Protein AF-A0A957KB18-F1 (afdb_monomer_lite)

Radius of gyration: 35.21 Å; chains: 1; bounding box: 103×90×71 Å

Foldseek 3Di:
DDDDDDDDDDDDDDDDDDDDDDDDDDDDDDDDDDDDDDDDDDDDDDDDDDPDPDDDDDDDDDDDPDDDDDDDDDDDDDDDDDPDDDPDDDDDDDDPDDDDDPDPDPPDPDDPAKAKEFPDWDDDDFWIATAMDIDHDQAAVQFKWKKKAFPVADPQRSFPVNDDRIDTGRDDPDDTPDGNVSDDPPGQWMWMFIAGSNRGTDPPRYDIDGHD

pLDDT: mean 75.5, std 19.99, range [43.28, 98.75]

Sequence (212 aa):
SLYAVFGTSLGDSILGRETATPEELVAATTTPTATAEGAEADETAAPTEPTDEVAPTEAVAPTEGAEEPTATTAAATEAPTATTAPPTATLEPTPTTAPPTATTVPPTPTQAGPSVQITAIRLDGSTYIVDYTTVGYTESLPGMHIHFFFNTVSPDQAGVPGSGPWYLWGGPRPFNGYTTADRPGAATQMCALVANPDHSVIQGTGNCMNLP

Secondary structure (DSSP, 8-state):
------------------------------PPP--------------------------------------------PPP---PPPP----PPPP--PPPP---PPPPPPPPS-EEEEEEEEEETTEEEEEEEEES----SSSSEEEEEETTS-TTTSSSSS-SSEEEE--SSSB---BTTTS-TT--EEEEEEE-TTS-B-TTS--EEE--

Structure (mmCIF, N/CA/C/O backbone):
data_AF-A0A957KB18-F1
#
_entry.id   AF-A0A957KB18-F1
#
loop_
_atom_site.group_PDB
_atom_site.id
_atom_site.type_symbol
_atom_site.label_atom_id
_atom_site.label_alt_id
_atom_site.label_comp_id
_atom_site.label_asym_id
_atom_site.label_entity_id
_atom_site.label_seq_id
_atom_site.pdbx_PDB_ins_code
_atom_site.Cartn_x
_atom_site.Cartn_y
_atom_site.Cartn_z
_atom_site.occupancy
_atom_site.B_iso_or_equiv
_atom_site.auth_seq_id
_atom_site.auth_comp_id
_atom_site.auth_asym_id
_atom_site.auth_atom_id
_atom_site.pdbx_PDB_model_num
ATOM 1 N N . SER A 1 1 ? 59.224 12.971 34.069 1.00 52.59 1 SER A N 1
ATOM 2 C CA . SER A 1 1 ? 59.186 12.118 32.865 1.00 52.59 1 SER A CA 1
ATOM 3 C C . SER A 1 1 ? 58.129 12.691 31.940 1.00 52.59 1 SER A C 1
ATOM 5 O O . SER A 1 1 ? 56.973 12.636 32.318 1.00 52.59 1 SER A O 1
ATOM 7 N N . LEU A 1 2 ? 58.419 13.542 30.952 1.00 47.84 2 LEU A N 1
ATOM 8 C CA . LEU A 1 2 ? 59.318 13.453 29.784 1.00 47.84 2 LEU A CA 1
ATOM 9 C C . LEU A 1 2 ? 58.801 12.481 28.695 1.00 47.84 2 LEU A C 1
ATOM 11 O O . LEU A 1 2 ? 58.613 11.309 29.004 1.00 47.84 2 LEU A O 1
ATOM 15 N N . TYR A 1 3 ? 58.683 13.018 27.463 1.00 43.72 3 TYR A N 1
ATOM 16 C CA . TYR A 1 3 ? 58.225 12.484 26.150 1.00 43.72 3 TYR A CA 1
ATOM 17 C C . TYR A 1 3 ? 56.695 12.516 25.885 1.00 43.72 3 TYR A C 1
ATOM 19 O O . TYR A 1 3 ? 55.952 11.901 26.635 1.00 43.72 3 TYR A O 1
ATOM 27 N N . ALA A 1 4 ? 56.108 13.313 24.960 1.00 47.16 4 ALA A N 1
ATOM 28 C CA . ALA A 1 4 ? 56.375 13.588 23.518 1.00 47.16 4 ALA A CA 1
ATOM 29 C C . ALA A 1 4 ? 56.108 12.318 22.658 1.00 47.16 4 ALA A C 1
ATOM 31 O O . ALA A 1 4 ? 56.504 11.251 23.096 1.00 47.16 4 ALA A O 1
ATOM 32 N N . VAL A 1 5 ? 55.466 12.260 21.477 1.00 45.69 5 VAL A N 1
ATOM 33 C CA . VAL A 1 5 ? 55.339 13.149 20.303 1.00 45.69 5 VAL A CA 1
ATOM 34 C C . VAL A 1 5 ? 54.376 12.457 19.287 1.00 45.69 5 VAL A C 1
ATOM 36 O O . VAL A 1 5 ? 54.391 11.237 19.196 1.00 45.69 5 VAL A O 1
ATOM 39 N N . PHE A 1 6 ? 53.569 13.257 18.570 1.00 46.47 6 PHE A N 1
ATOM 40 C CA . PHE A 1 6 ? 53.028 13.176 17.186 1.00 46.47 6 PHE A CA 1
ATOM 41 C C . PHE A 1 6 ? 52.577 11.864 16.499 1.00 46.47 6 PHE A C 1
ATOM 43 O O . PHE A 1 6 ? 53.261 10.848 16.496 1.00 46.47 6 PHE A O 1
ATOM 50 N N . GLY A 1 7 ? 51.499 11.999 15.709 1.00 45.44 7 GLY A N 1
ATOM 51 C CA . GLY A 1 7 ? 51.158 11.086 14.613 1.00 45.44 7 GLY A CA 1
ATOM 52 C C . GLY A 1 7 ? 49.914 11.500 13.818 1.00 45.44 7 GLY A C 1
ATOM 53 O O . GLY A 1 7 ? 48.889 10.836 13.895 1.00 45.44 7 GLY A O 1
ATOM 54 N N . THR A 1 8 ? 49.987 12.600 13.064 1.00 56.56 8 THR A N 1
ATOM 55 C CA . THR A 1 8 ? 49.059 12.909 11.964 1.00 56.56 8 THR A CA 1
ATOM 56 C C . THR A 1 8 ? 49.371 12.015 10.761 1.00 56.56 8 THR A C 1
ATOM 58 O O . THR A 1 8 ? 50.531 11.892 10.375 1.00 56.56 8 THR A O 1
ATOM 61 N N . SER A 1 9 ? 48.351 11.441 10.119 1.00 58.75 9 SER A N 1
ATOM 62 C CA . SER A 1 9 ? 48.478 10.878 8.771 1.00 58.75 9 SER A CA 1
ATOM 63 C C . SER A 1 9 ? 47.324 11.377 7.908 1.00 58.75 9 SER A C 1
ATOM 65 O O . SER A 1 9 ? 46.168 11.007 8.091 1.00 58.75 9 SER A O 1
ATOM 67 N N . LEU A 1 10 ? 47.689 12.296 7.017 1.00 57.28 10 LEU A N 1
ATOM 68 C CA . LEU A 1 10 ? 46.945 12.704 5.837 1.00 57.28 10 LEU A CA 1
ATOM 69 C C . LEU A 1 10 ? 47.098 11.601 4.786 1.00 57.28 10 LEU A C 1
ATOM 71 O O . LEU A 1 10 ? 48.220 11.184 4.496 1.00 57.28 10 LEU A O 1
ATOM 75 N N . GLY A 1 11 ? 45.980 11.171 4.210 1.00 51.28 11 GLY A N 1
ATOM 76 C CA . GLY A 1 11 ? 45.927 10.326 3.023 1.00 51.28 11 GLY A CA 1
ATOM 77 C C . GLY A 1 11 ? 45.113 11.026 1.945 1.00 51.28 11 GLY A C 1
ATOM 78 O O . GLY A 1 11 ? 43.954 10.692 1.737 1.00 51.28 11 GLY A O 1
ATOM 79 N N . ASP A 1 12 ? 45.724 12.022 1.310 1.00 52.28 12 ASP A N 1
ATOM 80 C CA . ASP A 1 12 ? 45.292 12.610 0.043 1.00 52.28 12 ASP A CA 1
ATOM 81 C C . ASP A 1 12 ? 46.271 12.101 -1.017 1.00 52.28 12 ASP A C 1
ATOM 83 O O . ASP A 1 12 ? 47.475 12.314 -0.852 1.00 52.28 12 ASP A O 1
ATOM 87 N N . SER A 1 13 ? 45.797 11.368 -2.032 1.00 49.50 13 SER A N 1
ATOM 88 C CA . SER A 1 13 ? 46.440 11.282 -3.352 1.00 49.50 13 SER A CA 1
ATOM 89 C C . SER A 1 13 ? 45.667 10.401 -4.342 1.00 49.50 13 SER A C 1
ATOM 91 O O . SER A 1 13 ? 45.240 9.294 -4.024 1.00 49.50 13 SER A O 1
ATOM 93 N N . ILE A 1 14 ? 45.700 10.888 -5.589 1.00 57.72 14 ILE A N 1
ATOM 94 C CA . ILE A 1 14 ? 45.498 10.230 -6.895 1.00 57.72 14 ILE A CA 1
ATOM 95 C C . ILE A 1 14 ? 44.058 10.330 -7.435 1.00 57.72 14 ILE A C 1
ATOM 97 O O . ILE A 1 14 ? 43.203 9.506 -7.149 1.00 57.72 14 ILE A O 1
ATOM 101 N N . LEU A 1 15 ? 43.684 11.426 -8.112 1.00 54.03 15 LEU A N 1
ATOM 102 C CA . LEU A 1 15 ? 43.953 11.736 -9.534 1.00 54.03 15 LEU A CA 1
ATOM 103 C C . LEU A 1 15 ? 43.613 10.588 -10.500 1.00 54.03 15 LEU A C 1
ATOM 105 O O . LEU A 1 15 ? 44.477 9.814 -10.893 1.00 54.03 15 LEU A O 1
ATOM 109 N N . GLY A 1 16 ? 42.366 10.580 -10.972 1.00 43.28 16 GLY A N 1
ATOM 110 C CA . GLY A 1 16 ? 41.940 9.901 -12.195 1.00 43.28 16 GLY A CA 1
ATOM 111 C C . GLY A 1 16 ? 41.082 10.850 -13.027 1.00 43.28 16 GLY A C 1
ATOM 112 O O . GLY A 1 16 ? 39.865 10.871 -12.896 1.00 43.28 16 GLY A O 1
ATOM 113 N N . ARG A 1 17 ? 41.735 11.699 -13.829 1.00 50.66 17 ARG A N 1
ATOM 114 C CA . ARG A 1 17 ? 41.104 12.450 -14.921 1.00 50.66 17 ARG A CA 1
ATOM 115 C C . ARG A 1 17 ? 40.915 11.484 -16.088 1.00 50.66 17 ARG A C 1
ATOM 117 O O . ARG A 1 17 ? 41.903 11.145 -16.732 1.00 50.66 17 ARG A O 1
ATOM 124 N N . GLU A 1 18 ? 39.681 11.104 -16.390 1.00 58.28 18 GLU A N 1
ATOM 125 C CA . GLU A 1 18 ? 39.331 10.591 -17.715 1.00 58.28 18 GLU A CA 1
ATOM 126 C C . GLU A 1 18 ? 38.699 11.717 -18.530 1.00 58.28 18 GLU A C 1
ATOM 128 O O . GLU A 1 18 ? 37.680 12.312 -18.184 1.00 58.28 18 GLU A O 1
ATOM 133 N N . THR A 1 19 ? 39.408 12.064 -19.594 1.00 57.09 19 THR A N 1
ATOM 134 C CA . THR A 1 19 ? 39.019 12.985 -20.649 1.00 57.09 19 THR A CA 1
ATOM 135 C C . THR A 1 19 ? 38.002 12.305 -21.560 1.00 57.09 19 THR A C 1
ATOM 137 O O . THR A 1 19 ? 38.364 11.368 -22.269 1.00 57.09 19 THR A O 1
ATOM 140 N N . ALA A 1 20 ? 36.764 12.796 -21.586 1.00 54.69 20 ALA A N 1
ATOM 141 C CA . ALA A 1 20 ? 35.822 12.502 -22.660 1.00 54.69 20 ALA A CA 1
ATOM 142 C C . ALA A 1 20 ? 35.899 13.618 -23.714 1.00 54.69 20 ALA A C 1
ATOM 144 O O . ALA A 1 20 ? 35.620 14.785 -23.439 1.00 54.69 20 ALA A O 1
ATOM 145 N N . THR A 1 21 ? 36.340 13.243 -24.909 1.00 58.00 21 THR A N 1
ATOM 146 C CA . THR A 1 21 ? 36.288 14.017 -26.152 1.00 58.00 21 THR A CA 1
ATOM 147 C C . THR A 1 21 ? 34.837 14.206 -26.619 1.00 58.00 21 THR A C 1
ATOM 149 O O . THR A 1 21 ? 34.053 13.264 -26.514 1.00 58.00 21 THR A O 1
ATOM 152 N N . PRO A 1 22 ? 34.467 15.372 -27.183 1.00 55.94 22 PRO A N 1
ATOM 153 C CA . PRO A 1 22 ? 33.212 15.539 -27.900 1.00 55.94 22 PRO A CA 1
ATOM 154 C C . PRO A 1 22 ? 33.435 15.299 -29.402 1.00 55.94 22 PRO A C 1
ATOM 156 O O . PRO A 1 22 ? 34.117 16.083 -30.056 1.00 55.94 22 PRO A O 1
ATOM 159 N N . GLU A 1 23 ? 32.840 14.245 -29.957 1.00 57.88 23 GLU A N 1
ATOM 160 C CA . GLU A 1 23 ? 32.593 14.139 -31.401 1.00 57.88 23 GLU A CA 1
ATOM 161 C C . GLU A 1 23 ? 31.083 14.078 -31.650 1.00 57.88 23 GLU A C 1
ATOM 163 O O . GLU A 1 23 ? 30.405 13.095 -31.367 1.00 57.88 23 GLU A O 1
ATOM 168 N N . GLU A 1 24 ? 30.571 15.230 -32.078 1.00 53.28 24 GLU A N 1
ATOM 169 C CA . GLU A 1 24 ? 29.745 15.406 -33.271 1.00 53.28 24 GLU A CA 1
ATOM 170 C C . GLU A 1 24 ? 28.938 14.185 -33.749 1.00 53.28 24 GLU A C 1
ATOM 172 O O . GLU A 1 24 ? 29.434 13.317 -34.463 1.00 53.28 24 GLU A O 1
ATOM 177 N N . LEU A 1 25 ? 27.632 14.191 -33.462 1.00 50.53 25 LEU A N 1
ATOM 178 C CA . LEU A 1 25 ? 26.664 13.473 -34.286 1.00 50.53 25 LEU A CA 1
ATOM 179 C C . LEU A 1 25 ? 25.379 14.292 -34.462 1.00 50.53 25 LEU A C 1
ATOM 181 O O . LEU A 1 25 ? 24.452 14.262 -33.660 1.00 50.53 25 LEU A O 1
ATOM 185 N N . VAL A 1 26 ? 25.429 15.087 -35.530 1.00 54.38 26 VAL A N 1
ATOM 186 C CA . VAL A 1 26 ? 24.391 15.362 -36.534 1.00 5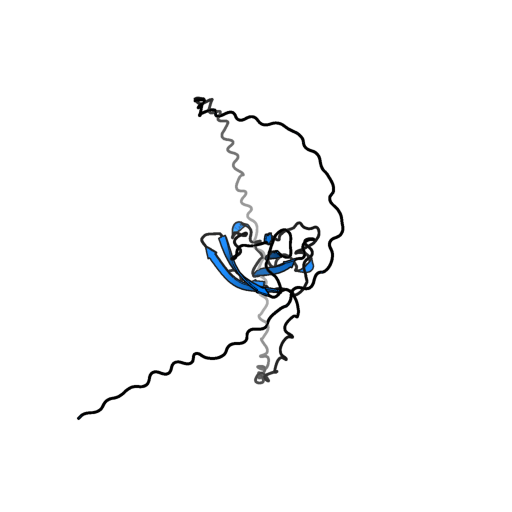4.38 26 VAL A CA 1
ATOM 187 C C . VAL A 1 26 ? 22.949 15.544 -36.041 1.00 54.38 26 VAL A C 1
ATOM 189 O O . VAL A 1 26 ? 22.220 14.605 -35.734 1.00 54.38 26 VAL A O 1
ATOM 192 N N . ALA A 1 27 ? 22.515 16.801 -36.109 1.00 47.59 27 ALA A N 1
ATOM 193 C CA . ALA A 1 27 ? 21.127 17.224 -36.077 1.00 47.59 27 ALA A CA 1
ATOM 194 C C . ALA A 1 27 ? 20.353 16.747 -37.319 1.00 47.59 27 ALA A C 1
ATOM 196 O O . ALA A 1 27 ? 20.817 16.933 -38.443 1.00 47.59 27 ALA A O 1
ATOM 197 N N . ALA A 1 28 ? 19.128 16.258 -37.117 1.00 49.38 28 ALA A N 1
ATOM 198 C CA . ALA A 1 28 ? 18.055 16.367 -38.101 1.00 49.38 28 ALA A CA 1
ATOM 199 C C . ALA A 1 28 ? 16.672 16.212 -37.442 1.00 49.38 28 ALA A C 1
ATOM 201 O O . ALA A 1 28 ? 16.389 15.176 -36.850 1.00 49.38 28 ALA A O 1
ATOM 202 N N . THR A 1 29 ? 15.812 17.215 -37.694 1.00 46.81 29 THR A N 1
ATOM 203 C CA . THR A 1 29 ? 14.342 17.132 -37.904 1.00 46.81 29 THR A CA 1
ATOM 204 C C . THR A 1 29 ? 13.466 16.666 -36.723 1.00 46.81 29 THR A C 1
ATOM 206 O O . THR A 1 29 ? 13.733 15.653 -36.107 1.00 46.81 29 THR A O 1
ATOM 209 N N . THR A 1 30 ? 12.360 17.304 -36.328 1.00 44.28 30 THR A N 1
ATOM 210 C CA . THR A 1 30 ? 11.438 18.244 -36.989 1.00 44.28 30 THR A CA 1
ATOM 211 C C . THR A 1 30 ? 10.524 18.869 -35.933 1.00 44.28 30 THR A C 1
ATOM 213 O O . THR A 1 30 ? 9.966 18.167 -35.093 1.00 44.28 30 THR A O 1
ATOM 216 N N . THR A 1 31 ? 10.327 20.178 -36.036 1.00 50.47 31 THR A N 1
ATOM 217 C CA . THR A 1 31 ? 9.327 20.980 -35.324 1.00 50.47 31 THR A CA 1
ATOM 218 C C . THR A 1 31 ? 7.938 20.772 -35.938 1.00 50.47 31 THR A C 1
ATOM 220 O O . THR A 1 31 ? 7.820 20.890 -37.159 1.00 50.47 31 THR A O 1
ATOM 223 N N . PRO A 1 32 ? 6.863 20.588 -35.152 1.00 59.12 32 PRO A N 1
ATOM 224 C CA . PRO A 1 32 ? 5.547 21.044 -35.562 1.00 59.12 32 PRO A CA 1
ATOM 225 C C . PRO A 1 32 ? 5.268 22.431 -34.981 1.00 59.12 32 PRO A C 1
ATOM 227 O O . PRO A 1 32 ? 5.192 22.647 -33.773 1.00 59.12 32 PRO A O 1
ATOM 230 N N . THR A 1 33 ? 5.127 23.369 -35.909 1.00 62.12 33 THR A N 1
ATOM 231 C CA . THR A 1 33 ? 4.476 24.665 -35.765 1.00 62.12 33 THR A CA 1
ATOM 232 C C . THR A 1 33 ? 3.077 24.499 -35.173 1.00 62.12 33 THR A C 1
ATOM 234 O O . THR A 1 33 ? 2.228 23.844 -35.774 1.00 62.12 33 THR A O 1
ATOM 237 N N . ALA A 1 34 ? 2.815 25.159 -34.049 1.00 49.66 34 ALA A N 1
ATOM 238 C CA . ALA A 1 34 ? 1.469 25.543 -33.653 1.00 49.66 34 ALA A CA 1
ATOM 239 C C . ALA A 1 34 ? 1.481 27.036 -33.327 1.00 49.66 34 ALA A C 1
ATOM 241 O O . ALA A 1 34 ? 1.994 27.483 -32.304 1.00 49.66 34 ALA A O 1
ATOM 242 N N . THR A 1 35 ? 0.957 27.788 -34.285 1.00 57.56 35 THR A N 1
ATOM 243 C CA . THR A 1 35 ? 0.580 29.191 -34.203 1.00 57.56 35 THR A CA 1
ATOM 244 C C . THR A 1 35 ? -0.426 29.401 -33.073 1.00 57.56 35 THR A C 1
ATOM 246 O O . THR A 1 35 ? -1.510 28.824 -33.105 1.00 57.56 35 THR A O 1
ATOM 249 N N . ALA A 1 36 ? -0.100 30.273 -32.124 1.00 51.47 36 ALA A N 1
ATOM 250 C CA . ALA A 1 36 ? -1.085 31.024 -31.356 1.00 51.47 36 ALA A CA 1
ATOM 251 C C . ALA A 1 36 ? -0.550 32.450 -31.208 1.00 51.47 36 ALA A C 1
ATOM 253 O O . ALA A 1 36 ? 0.341 32.749 -30.417 1.00 51.47 36 ALA A O 1
ATOM 254 N N . GLU A 1 37 ? -1.052 33.283 -32.105 1.00 56.03 37 GLU A N 1
ATOM 255 C CA . GLU A 1 37 ? -0.846 34.714 -32.209 1.00 56.03 37 GLU A CA 1
ATOM 256 C C . GLU A 1 37 ? -1.712 35.421 -31.155 1.00 56.03 37 GLU A C 1
ATOM 258 O O . GLU A 1 37 ? -2.903 35.144 -31.061 1.00 56.03 37 GLU A O 1
ATOM 263 N N . GLY A 1 38 ? -1.084 36.310 -30.380 1.00 43.34 38 GLY A N 1
ATOM 264 C CA . GLY A 1 38 ? -1.653 37.563 -29.874 1.00 43.34 38 GLY A CA 1
ATOM 265 C C . GLY A 1 38 ? -2.869 37.523 -28.941 1.00 43.34 38 GLY A C 1
ATOM 266 O O . GLY A 1 38 ? -3.996 37.331 -29.380 1.00 43.34 38 GLY A O 1
ATOM 267 N N . ALA A 1 39 ? -2.662 37.929 -27.688 1.00 50.22 39 ALA A N 1
ATOM 268 C CA . ALA A 1 39 ? -3.158 39.229 -27.221 1.00 50.22 39 ALA A CA 1
ATOM 269 C C . ALA A 1 39 ? -2.614 39.516 -25.816 1.00 50.22 39 ALA A C 1
ATOM 271 O O . ALA A 1 39 ? -2.925 38.823 -24.851 1.00 50.22 39 ALA A O 1
ATOM 272 N N . GLU A 1 40 ? -1.791 40.555 -25.739 1.00 58.62 40 GLU A N 1
ATOM 273 C CA . GLU A 1 40 ? -1.415 41.223 -24.504 1.00 58.62 40 GLU A CA 1
ATOM 274 C C . GLU A 1 40 ? -2.547 42.156 -24.049 1.00 58.62 40 GLU A C 1
ATOM 276 O O . GLU A 1 40 ? -3.111 42.894 -24.856 1.00 58.62 40 GLU A O 1
ATOM 281 N N . ALA A 1 41 ? -2.839 42.114 -22.752 1.00 51.22 41 ALA A N 1
ATOM 282 C CA . ALA A 1 41 ? -3.345 43.196 -21.903 1.00 51.22 41 ALA A CA 1
ATOM 283 C C . ALA A 1 41 ? -3.091 42.680 -20.473 1.00 51.22 41 ALA A C 1
ATOM 285 O O . ALA A 1 41 ? -3.699 41.701 -20.051 1.00 51.22 41 ALA A O 1
ATOM 286 N N . ASP A 1 42 ? -2.012 43.057 -19.787 1.00 55.28 42 ASP A N 1
ATOM 287 C CA . ASP A 1 42 ? -1.812 44.355 -19.133 1.00 55.28 42 ASP A CA 1
ATOM 288 C C . ASP A 1 42 ? -3.127 45.045 -18.756 1.00 55.28 42 ASP A C 1
ATOM 290 O O . ASP A 1 42 ? -3.656 45.856 -19.506 1.00 55.28 42 ASP A O 1
ATOM 294 N N . GLU A 1 43 ? -3.655 44.713 -17.577 1.00 54.81 43 GLU A N 1
ATOM 295 C CA . GLU A 1 43 ? -4.349 45.710 -16.770 1.00 54.81 43 GLU A CA 1
ATOM 296 C C . GLU A 1 43 ? -4.164 45.403 -15.281 1.00 54.81 43 GLU A C 1
ATOM 298 O O . GLU A 1 43 ? -4.645 44.419 -14.718 1.00 54.81 43 GLU A O 1
ATOM 303 N N . THR A 1 44 ? -3.406 46.293 -14.654 1.00 53.50 44 THR A N 1
ATOM 304 C CA . THR A 1 44 ? -3.359 46.501 -13.215 1.00 53.50 44 THR A CA 1
ATOM 305 C C . THR A 1 44 ? -4.735 46.970 -12.740 1.00 53.50 44 THR A C 1
ATOM 307 O O . THR A 1 44 ? -5.140 48.083 -13.064 1.00 53.50 44 THR A O 1
ATOM 310 N N . ALA A 1 45 ? -5.417 46.184 -11.907 1.00 50.59 45 ALA A N 1
ATOM 311 C CA . ALA A 1 45 ? -6.536 46.670 -11.104 1.00 50.59 45 ALA A CA 1
ATOM 312 C C . ALA A 1 45 ? -6.436 46.133 -9.670 1.00 50.59 45 ALA A C 1
ATOM 314 O O . ALA A 1 45 ? -6.337 44.933 -9.419 1.00 50.59 45 ALA A O 1
ATOM 315 N N . ALA A 1 46 ? -6.404 47.079 -8.738 1.00 61.94 46 ALA A N 1
ATOM 316 C CA . ALA A 1 46 ? -6.393 46.894 -7.295 1.00 61.94 46 ALA A CA 1
ATOM 317 C C . ALA A 1 46 ? -7.746 46.325 -6.783 1.00 61.94 46 ALA A C 1
ATOM 319 O O . ALA A 1 46 ? -8.708 46.232 -7.549 1.00 61.94 46 ALA A O 1
ATOM 320 N N . PRO A 1 47 ? -7.844 45.933 -5.498 1.00 58.84 47 PRO A N 1
ATOM 321 C CA . PRO A 1 47 ? -8.925 45.104 -4.986 1.00 58.84 47 PRO A CA 1
ATOM 322 C C . PRO A 1 47 ? -10.199 45.923 -4.765 1.00 58.84 47 PRO A C 1
ATOM 324 O O . PRO A 1 47 ? -10.159 47.031 -4.231 1.00 58.84 47 PRO A O 1
ATOM 327 N N . THR A 1 48 ? -11.340 45.340 -5.115 1.00 49.50 48 THR A N 1
ATOM 328 C CA . THR A 1 48 ? -12.646 45.773 -4.615 1.00 49.50 48 THR A CA 1
ATOM 329 C C . THR A 1 48 ? -13.284 44.595 -3.895 1.00 49.50 48 THR A C 1
ATOM 331 O O . THR A 1 48 ? -13.564 43.558 -4.489 1.00 49.50 48 THR A O 1
ATOM 334 N N . GLU A 1 49 ? -13.443 44.746 -2.581 1.00 58.47 49 GLU A N 1
ATOM 335 C CA . GLU A 1 49 ? -14.383 43.954 -1.798 1.00 58.47 49 GLU A CA 1
ATOM 336 C C . GLU A 1 49 ? -15.806 44.224 -2.302 1.00 58.47 49 GLU A C 1
ATOM 338 O O . GLU A 1 49 ? -16.195 45.388 -2.430 1.00 58.47 49 GLU A O 1
ATOM 343 N N . PRO A 1 50 ? -16.622 43.181 -2.485 1.00 63.53 50 PRO A N 1
ATOM 344 C CA . PRO A 1 50 ? -18.038 43.279 -2.206 1.00 63.53 50 PRO A CA 1
ATOM 345 C C . PRO A 1 50 ? -18.307 42.690 -0.820 1.00 63.53 50 PRO A C 1
ATOM 347 O O . PRO A 1 50 ? -18.276 41.480 -0.594 1.00 63.53 50 PRO A O 1
ATOM 350 N N . THR A 1 51 ? -18.565 43.595 0.119 1.00 58.34 51 THR A N 1
ATOM 351 C CA . THR A 1 51 ? -19.337 43.335 1.328 1.00 58.34 51 THR A CA 1
ATOM 352 C C . THR A 1 51 ? -20.750 42.936 0.900 1.00 58.34 51 THR A C 1
ATOM 354 O O . THR A 1 51 ? -21.545 43.806 0.561 1.00 58.34 51 THR A O 1
ATOM 357 N N . ASP A 1 52 ? -21.064 41.641 0.905 1.00 51.59 52 ASP A N 1
ATOM 358 C CA . ASP A 1 52 ? -22.453 41.173 0.894 1.00 51.59 52 ASP A CA 1
ATOM 359 C C . ASP A 1 52 ? -22.768 40.499 2.229 1.00 51.59 52 ASP A C 1
ATOM 361 O O . ASP A 1 52 ? -22.600 39.301 2.466 1.00 51.59 52 ASP A O 1
ATOM 365 N N . GLU A 1 53 ? -23.188 41.376 3.130 1.00 59.50 53 GLU A N 1
ATOM 366 C CA . GLU A 1 53 ? -23.980 41.106 4.312 1.00 59.50 53 GLU A CA 1
ATOM 367 C C . GLU A 1 53 ? -25.317 40.487 3.878 1.00 59.50 53 GLU A C 1
ATOM 369 O O . GLU A 1 53 ? -26.263 41.190 3.529 1.00 59.50 53 GLU A O 1
ATOM 374 N N . VAL A 1 54 ? -25.411 39.156 3.912 1.00 61.06 54 VAL A N 1
ATOM 375 C CA . VAL A 1 54 ? -26.704 38.461 3.873 1.00 61.06 54 VAL A CA 1
ATOM 376 C C . VAL A 1 54 ? -27.018 37.961 5.278 1.00 61.06 54 VAL A C 1
ATOM 378 O O . VAL A 1 54 ? -26.511 36.944 5.750 1.00 61.06 54 VAL A O 1
ATOM 381 N N . ALA A 1 55 ? -27.843 38.753 5.958 1.00 63.38 55 ALA A N 1
ATOM 382 C CA . ALA A 1 55 ? -28.483 38.453 7.230 1.00 63.38 55 ALA A CA 1
ATOM 383 C C . ALA A 1 55 ? -29.476 37.262 7.109 1.00 63.38 55 ALA A C 1
ATOM 385 O O . ALA A 1 55 ? -29.837 36.845 6.005 1.00 63.38 55 ALA A O 1
ATOM 386 N N . PRO A 1 56 ? -29.905 36.674 8.241 1.00 60.97 56 PRO A N 1
ATOM 387 C CA . PRO A 1 56 ? -30.312 35.278 8.336 1.00 60.97 56 PRO A CA 1
ATOM 388 C C . PRO A 1 56 ? -31.768 35.070 7.914 1.00 60.97 56 PRO A C 1
ATOM 390 O O . PRO A 1 56 ? -32.660 35.790 8.356 1.00 60.97 56 PRO A O 1
ATOM 393 N N . THR A 1 57 ? -32.023 34.036 7.110 1.00 56.75 57 THR A N 1
ATOM 394 C CA . THR A 1 57 ? -33.386 33.602 6.775 1.00 56.75 57 THR A CA 1
ATOM 395 C C . THR A 1 57 ? -33.677 32.255 7.433 1.00 56.75 57 THR A C 1
ATOM 397 O O . THR A 1 57 ? -33.152 31.220 7.041 1.00 56.75 57 THR A O 1
ATOM 400 N N . GLU A 1 58 ? -34.494 32.359 8.479 1.00 58.56 58 GLU A N 1
ATOM 401 C CA . GLU A 1 58 ? -35.537 31.433 8.930 1.00 58.56 58 GLU A CA 1
ATOM 402 C C . GLU A 1 58 ? -35.175 29.977 9.262 1.00 58.56 58 GLU A C 1
ATOM 404 O O . GLU A 1 58 ? -35.074 29.081 8.427 1.00 58.56 58 GLU A O 1
ATOM 409 N N . ALA A 1 59 ? -35.146 29.743 10.577 1.00 56.22 59 ALA A N 1
ATOM 410 C CA . ALA A 1 59 ? -35.441 28.465 11.193 1.00 56.22 59 ALA A CA 1
ATOM 411 C C . ALA A 1 59 ? -36.841 27.983 10.782 1.00 56.22 59 ALA A C 1
ATOM 413 O O . ALA A 1 59 ? -37.849 28.590 11.143 1.00 56.22 59 ALA A O 1
ATOM 414 N N . VAL A 1 60 ? -36.895 26.840 10.103 1.00 59.97 60 VAL A N 1
ATOM 415 C CA . VAL A 1 60 ? -38.114 26.042 9.975 1.00 59.97 60 VAL A CA 1
ATOM 416 C C . VAL A 1 60 ? -37.850 24.712 10.663 1.00 59.97 60 VAL A C 1
ATOM 418 O O . VAL A 1 60 ? -37.185 23.828 10.129 1.00 59.97 60 VAL A O 1
ATOM 421 N N . ALA A 1 61 ? -38.345 24.599 11.893 1.00 59.62 61 ALA A N 1
ATOM 422 C CA . ALA A 1 61 ? -38.554 23.314 12.537 1.00 59.62 61 ALA A CA 1
ATOM 423 C C . ALA A 1 61 ? -39.724 22.599 11.845 1.00 59.62 61 ALA A C 1
ATOM 425 O O . ALA A 1 61 ? -40.758 23.223 11.591 1.00 59.62 61 ALA A O 1
ATOM 426 N N . PRO A 1 62 ? -39.603 21.284 11.622 1.00 58.62 62 PRO A N 1
ATOM 427 C CA . PRO A 1 62 ? -40.758 20.436 11.840 1.00 58.62 62 PRO A CA 1
ATOM 428 C C . PRO A 1 62 ? -40.421 19.230 12.723 1.00 58.62 62 PRO A C 1
ATOM 430 O O . PRO A 1 62 ? -39.585 18.394 12.398 1.00 58.62 62 PRO A O 1
ATOM 433 N N . THR A 1 63 ? -41.185 19.167 13.811 1.00 52.41 63 THR A N 1
ATOM 434 C CA . THR A 1 63 ? -41.950 17.987 14.227 1.00 52.41 63 THR A CA 1
ATOM 435 C C . THR A 1 63 ? -41.171 16.787 14.765 1.00 52.41 63 THR A C 1
ATOM 437 O O . THR A 1 63 ? -40.723 15.908 14.033 1.00 52.41 63 THR A O 1
ATOM 440 N N . GLU A 1 64 ? -41.160 16.715 16.100 1.00 55.72 64 GLU A N 1
ATOM 441 C CA . GLU A 1 64 ? -41.165 15.476 16.878 1.00 55.72 64 GLU A CA 1
ATOM 442 C C . GLU A 1 64 ? -42.146 14.457 16.279 1.00 55.72 64 GLU A C 1
ATOM 444 O O . GLU A 1 64 ? -43.364 14.609 16.361 1.00 55.72 64 GLU A O 1
ATOM 449 N N . GLY A 1 65 ? -41.595 13.397 15.694 1.00 49.81 65 GLY A N 1
ATOM 450 C CA . GLY A 1 65 ? -42.274 12.127 15.482 1.00 49.81 65 GLY A CA 1
ATOM 451 C C . GLY A 1 65 ? -41.692 11.113 16.453 1.00 49.81 65 GLY A C 1
ATOM 452 O O . GLY A 1 65 ? -40.763 10.386 16.111 1.00 49.81 65 GLY A O 1
ATOM 453 N N . ALA A 1 66 ? -42.199 11.112 17.684 1.00 58.53 66 ALA A N 1
ATOM 454 C CA . ALA A 1 66 ? -41.996 10.020 18.619 1.00 58.53 66 ALA A CA 1
ATOM 455 C C . ALA A 1 66 ? -42.825 8.821 18.139 1.00 58.53 66 ALA A C 1
ATOM 457 O O . ALA A 1 66 ? -44.028 8.762 18.378 1.00 58.53 66 ALA A O 1
ATOM 458 N N . GLU A 1 67 ? -42.185 7.871 17.461 1.00 51.94 67 GLU A N 1
ATOM 459 C CA . GLU A 1 67 ? -42.713 6.514 17.346 1.00 51.94 67 GLU A CA 1
ATOM 460 C C . GLU A 1 67 ? -41.804 5.574 18.132 1.00 51.94 67 GLU A C 1
ATOM 462 O O . GLU A 1 67 ? -40.689 5.237 17.742 1.00 51.94 67 GLU A O 1
ATOM 467 N N . GLU A 1 68 ? -42.307 5.222 19.308 1.00 62.59 68 GLU A N 1
ATOM 468 C CA . GLU A 1 68 ? -41.820 4.200 20.216 1.00 62.59 68 GL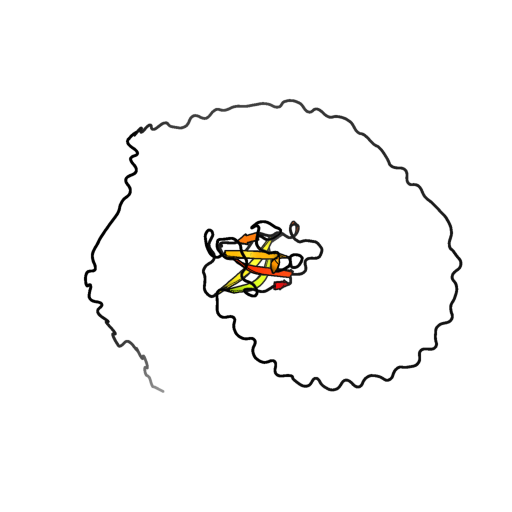U A CA 1
ATOM 469 C C . GLU A 1 68 ? -42.220 2.818 19.661 1.00 62.59 68 GLU A C 1
ATOM 471 O O . GLU A 1 68 ? -43.411 2.494 19.656 1.00 62.59 68 GLU A O 1
ATOM 476 N N . PRO A 1 69 ? -41.291 1.959 19.194 1.00 66.19 69 PRO A N 1
ATOM 477 C CA . PRO A 1 69 ? -41.621 0.563 18.981 1.00 66.19 69 PRO A CA 1
ATOM 478 C C . PRO A 1 69 ? -41.612 -0.169 20.326 1.00 66.19 69 PRO A C 1
ATOM 480 O O . PRO A 1 69 ? -40.594 -0.357 20.990 1.00 66.19 69 PRO A O 1
ATOM 483 N N . THR A 1 70 ? -42.819 -0.577 20.689 1.00 55.31 70 THR A N 1
ATOM 484 C CA . THR A 1 70 ? -43.237 -1.403 21.813 1.00 55.31 70 THR A CA 1
ATOM 485 C C . THR A 1 70 ? -42.308 -2.597 22.062 1.00 55.31 70 THR A C 1
ATOM 487 O O . THR A 1 70 ? -42.138 -3.471 21.209 1.00 55.31 70 THR A O 1
ATOM 490 N N . ALA A 1 71 ? -41.770 -2.686 23.280 1.00 55.06 71 ALA A N 1
ATOM 491 C CA . ALA A 1 71 ? -41.115 -3.884 23.789 1.00 55.06 71 ALA A CA 1
ATOM 492 C C . ALA A 1 71 ? -42.129 -5.042 23.868 1.00 55.06 71 ALA A C 1
ATOM 494 O O . ALA A 1 71 ? -42.971 -5.096 24.764 1.00 55.06 71 ALA A O 1
ATOM 495 N N . THR A 1 72 ? -42.050 -5.981 22.924 1.00 60.16 72 THR A N 1
ATOM 496 C CA . THR A 1 72 ? -42.784 -7.249 22.992 1.00 60.16 72 THR A CA 1
ATOM 497 C C . THR A 1 72 ? -41.921 -8.281 23.707 1.00 60.16 72 THR A C 1
ATOM 499 O O . THR A 1 72 ? -41.056 -8.926 23.118 1.00 60.16 72 THR A O 1
ATOM 502 N N . THR A 1 73 ? -42.172 -8.428 25.005 1.00 55.19 73 THR A N 1
ATOM 503 C CA . THR A 1 73 ? -41.702 -9.545 25.826 1.00 55.19 73 THR A CA 1
ATOM 504 C C . THR A 1 73 ? -42.446 -10.813 25.409 1.00 55.19 73 THR A C 1
ATOM 506 O O . THR A 1 73 ? -43.605 -11.005 25.772 1.00 55.19 73 THR A O 1
ATOM 509 N N . ALA A 1 74 ? -41.780 -11.693 24.659 1.00 56.69 74 ALA A N 1
ATOM 510 C CA . ALA A 1 74 ? -42.234 -13.061 24.438 1.00 56.69 74 ALA A CA 1
ATOM 511 C C . ALA A 1 74 ? -41.510 -13.997 25.416 1.00 56.69 74 ALA A C 1
ATOM 513 O O . ALA A 1 74 ? -40.329 -14.302 25.263 1.00 56.69 74 ALA A O 1
ATOM 514 N N . ALA A 1 75 ? -42.246 -14.433 26.436 1.00 58.31 75 ALA A N 1
ATOM 515 C CA . ALA A 1 75 ? -41.894 -15.547 27.300 1.00 58.31 75 ALA A CA 1
ATOM 516 C C . ALA A 1 75 ? -42.453 -16.850 26.706 1.00 58.31 75 ALA A C 1
ATOM 518 O O . ALA A 1 75 ? -43.657 -16.935 26.477 1.00 58.31 75 ALA A O 1
ATOM 519 N N . ALA A 1 76 ? -41.593 -17.847 26.484 1.00 55.44 76 ALA A N 1
ATOM 520 C CA . ALA A 1 76 ? -41.915 -19.281 26.387 1.00 55.44 76 ALA A CA 1
ATOM 521 C C . ALA A 1 76 ? -40.586 -20.036 26.197 1.00 55.44 76 ALA A C 1
ATOM 523 O O . ALA A 1 76 ? -39.892 -19.820 25.211 1.00 55.44 76 ALA A O 1
ATOM 524 N N . THR A 1 77 ? -40.071 -20.766 27.184 1.00 55.75 77 THR A N 1
ATOM 525 C CA . THR A 1 77 ? -40.436 -22.141 27.579 1.00 55.75 77 THR A CA 1
ATOM 526 C C . THR A 1 77 ? -39.145 -22.951 27.484 1.00 55.75 77 THR A C 1
ATOM 528 O O . THR A 1 77 ? -38.713 -23.339 26.401 1.00 55.75 77 THR A O 1
ATOM 531 N N . GLU A 1 78 ? -38.500 -23.153 28.630 1.00 50.78 78 GLU A N 1
ATOM 532 C CA . GLU A 1 78 ? -37.331 -24.018 28.749 1.00 50.78 78 GLU A CA 1
ATOM 533 C C . GLU A 1 78 ? -37.739 -25.473 28.480 1.00 50.78 78 GLU A C 1
ATOM 535 O O . GLU A 1 78 ? -38.630 -26.024 29.131 1.00 50.78 78 GLU A O 1
ATOM 540 N N . ALA A 1 79 ? -37.102 -26.085 27.483 1.00 64.81 79 ALA A N 1
ATOM 541 C CA . ALA A 1 79 ? -37.192 -27.514 27.227 1.00 64.81 79 ALA A CA 1
ATOM 542 C C . ALA A 1 79 ? -36.305 -28.281 28.231 1.00 64.81 79 ALA A C 1
ATOM 544 O O . ALA A 1 79 ? -35.246 -27.781 28.614 1.00 64.81 79 ALA A O 1
ATOM 545 N N . PRO A 1 80 ? -36.699 -29.495 28.655 1.00 66.12 80 PRO A N 1
ATOM 546 C CA . PRO A 1 80 ? -35.948 -30.268 29.635 1.00 66.12 80 PRO A CA 1
ATOM 547 C C . PRO A 1 80 ? -34.575 -30.684 29.097 1.00 66.12 80 PRO A C 1
ATOM 549 O O . PRO A 1 80 ? -34.449 -31.322 28.051 1.00 66.12 80 PRO A O 1
ATOM 552 N N . THR A 1 81 ? -33.545 -30.352 29.870 1.00 54.84 81 THR A N 1
ATOM 553 C CA . THR A 1 81 ? -32.156 -30.761 29.677 1.00 54.84 81 THR A CA 1
ATOM 554 C C . THR A 1 81 ? -32.034 -32.281 29.771 1.00 54.84 81 THR A C 1
ATOM 556 O O . THR A 1 81 ? -32.199 -32.866 30.841 1.00 54.84 81 THR A O 1
ATOM 559 N N . ALA A 1 82 ? -31.710 -32.939 28.657 1.00 59.88 82 ALA A N 1
ATOM 560 C CA . ALA A 1 82 ? -31.264 -34.325 28.676 1.00 59.88 82 ALA A CA 1
ATOM 561 C C . ALA A 1 82 ? -29.846 -34.384 29.267 1.00 59.88 82 ALA A C 1
ATOM 563 O O . ALA A 1 82 ? -28.873 -33.970 28.638 1.00 59.88 82 ALA A O 1
ATOM 564 N N . THR A 1 83 ? -29.726 -34.890 30.495 1.00 60.44 83 THR A N 1
ATOM 565 C CA . THR A 1 83 ? -28.440 -35.242 31.104 1.00 60.44 83 THR A CA 1
ATOM 566 C C . THR A 1 83 ? -27.915 -36.520 30.453 1.00 60.44 83 THR A C 1
ATOM 568 O O . THR A 1 83 ? -28.228 -37.632 30.874 1.00 60.44 83 THR A O 1
ATOM 571 N N . THR A 1 84 ? -27.111 -36.355 29.406 1.00 57.31 84 THR A N 1
ATOM 572 C CA . THR A 1 84 ? -26.280 -37.427 28.851 1.00 57.31 84 THR A CA 1
ATOM 573 C C . THR A 1 84 ? -25.080 -37.637 29.772 1.00 57.31 84 THR A C 1
ATOM 575 O O . THR A 1 84 ? -24.375 -36.685 30.108 1.00 57.31 84 THR A O 1
ATOM 578 N N . ALA A 1 85 ? -24.864 -38.879 30.207 1.00 66.00 85 ALA A N 1
ATOM 579 C CA . ALA A 1 85 ? -23.712 -39.257 31.018 1.00 66.00 85 ALA A CA 1
ATOM 580 C C . ALA A 1 85 ? -22.391 -38.890 30.308 1.00 66.00 85 ALA A C 1
ATOM 582 O O . ALA A 1 85 ? -22.299 -39.037 29.085 1.00 66.00 85 ALA A O 1
ATOM 583 N N . PRO A 1 86 ? -21.364 -38.428 31.043 1.00 67.50 86 PRO A N 1
ATOM 584 C CA . PRO A 1 86 ? -20.074 -38.108 30.448 1.00 67.50 86 PRO A CA 1
ATOM 585 C C . PRO A 1 86 ? -19.440 -39.383 29.866 1.00 67.50 86 PRO A C 1
ATOM 587 O O . PRO A 1 86 ? -19.404 -40.406 30.558 1.00 67.50 86 PRO A O 1
ATOM 590 N N . PRO A 1 87 ? -18.925 -39.364 28.623 1.00 69.81 87 PRO A N 1
ATOM 591 C CA . PRO A 1 87 ? -18.129 -40.473 28.122 1.00 69.81 87 PRO A CA 1
ATOM 592 C C . PRO A 1 87 ? -16.870 -40.609 28.985 1.00 69.81 87 PRO A C 1
ATOM 594 O O . PRO A 1 87 ? -16.187 -39.628 29.283 1.00 69.81 87 PRO A O 1
ATOM 597 N N . THR A 1 88 ? -16.568 -41.835 29.409 1.00 67.81 88 THR A N 1
ATOM 598 C CA . THR A 1 88 ? -15.309 -42.175 30.075 1.00 67.81 88 THR A CA 1
ATOM 599 C C . THR A 1 88 ? -14.153 -41.827 29.140 1.00 67.81 88 THR A C 1
ATOM 601 O O . THR A 1 88 ? -13.974 -42.469 28.108 1.00 67.81 88 THR A O 1
ATOM 604 N N . ALA A 1 89 ? -13.383 -40.794 29.490 1.00 61.72 89 ALA A N 1
ATOM 605 C CA . ALA A 1 89 ? -12.200 -40.394 28.744 1.00 61.72 89 ALA A CA 1
ATOM 606 C C . ALA A 1 89 ? -11.142 -41.505 28.825 1.00 61.72 89 ALA A C 1
ATOM 608 O O . ALA A 1 89 ? -10.539 -41.744 29.872 1.00 61.72 89 ALA A O 1
ATOM 609 N N . THR A 1 90 ? -10.931 -42.202 27.713 1.00 71.69 90 THR A N 1
ATOM 610 C CA . THR A 1 90 ? -9.731 -43.006 27.493 1.00 71.69 90 THR A CA 1
ATOM 611 C C . THR A 1 90 ? -8.554 -42.046 27.354 1.00 71.69 90 THR A C 1
ATOM 613 O O . THR A 1 90 ? -8.561 -41.186 26.478 1.00 71.69 90 THR A O 1
ATOM 616 N N . LEU A 1 91 ? -7.565 -42.164 28.243 1.00 61.19 91 LEU A N 1
ATOM 617 C CA . LEU A 1 91 ? -6.335 -41.380 28.172 1.00 61.19 91 LEU A CA 1
ATOM 618 C C . LEU A 1 91 ? -5.565 -41.784 26.910 1.00 61.19 91 LEU A C 1
ATOM 620 O O . LEU A 1 91 ? -5.026 -42.887 26.824 1.00 61.19 91 LEU A O 1
ATOM 624 N N . GLU A 1 92 ? -5.561 -40.893 25.925 1.00 69.94 92 GLU A N 1
ATOM 625 C CA . GLU A 1 92 ? -4.752 -41.011 24.718 1.00 69.94 92 GLU A CA 1
ATOM 626 C C . GLU A 1 92 ? -3.264 -40.890 25.104 1.00 69.94 92 GLU A C 1
ATOM 628 O O . GLU A 1 92 ? -2.917 -40.064 25.957 1.00 69.94 92 GLU A O 1
ATOM 633 N N . PRO A 1 93 ? -2.368 -41.736 24.563 1.00 71.31 93 PRO A N 1
ATOM 634 C CA . PRO A 1 93 ? -0.954 -41.684 24.908 1.00 71.31 93 PRO A CA 1
ATOM 635 C C . PRO A 1 93 ? -0.361 -40.331 24.507 1.00 71.31 93 PRO A C 1
ATOM 637 O O . PRO A 1 93 ? -0.496 -39.892 23.368 1.00 71.31 93 PRO A O 1
ATOM 640 N N . THR A 1 94 ? 0.331 -39.686 25.446 1.00 69.88 94 THR A N 1
ATOM 641 C CA . THR A 1 94 ? 1.037 -38.422 25.226 1.00 69.88 94 THR A CA 1
ATOM 642 C C . THR A 1 94 ? 2.000 -38.562 24.040 1.00 69.88 94 THR A C 1
ATOM 644 O O . THR A 1 94 ? 2.930 -39.375 24.119 1.00 69.88 94 THR A O 1
ATOM 647 N N . PRO A 1 95 ? 1.831 -37.799 22.941 1.00 68.38 95 PRO A N 1
ATOM 648 C CA . PRO A 1 95 ? 2.774 -37.846 21.837 1.00 68.38 95 PRO A CA 1
ATOM 649 C C . PRO A 1 95 ? 4.129 -37.342 22.336 1.00 68.38 95 PRO A C 1
ATOM 651 O O . PRO A 1 95 ? 4.262 -36.224 22.833 1.00 68.38 95 PRO A O 1
ATOM 654 N N . THR A 1 96 ? 5.149 -38.192 22.237 1.00 70.00 96 THR A N 1
ATOM 655 C CA . THR A 1 96 ? 6.532 -37.793 22.499 1.00 70.00 96 THR A CA 1
ATOM 656 C C . THR A 1 96 ? 6.990 -36.929 21.330 1.00 70.00 96 THR A C 1
ATOM 658 O O . THR A 1 96 ? 7.284 -37.436 20.249 1.00 70.00 96 THR A O 1
ATOM 661 N N . THR A 1 97 ? 7.003 -35.613 21.536 1.00 59.34 97 THR A N 1
ATOM 662 C CA . THR A 1 97 ? 7.480 -34.631 20.560 1.00 59.34 97 THR A CA 1
ATOM 663 C C . THR A 1 97 ? 8.967 -34.858 20.301 1.00 59.34 97 THR A C 1
ATOM 665 O O . THR A 1 97 ? 9.806 -34.584 21.160 1.00 59.34 97 THR A O 1
ATOM 668 N N . ALA A 1 98 ? 9.303 -35.376 19.119 1.00 73.38 98 ALA A N 1
ATOM 669 C CA . ALA A 1 98 ? 10.681 -35.388 18.651 1.00 73.38 98 ALA A CA 1
ATOM 670 C C . ALA A 1 98 ? 11.196 -33.936 18.547 1.00 73.38 98 ALA A C 1
ATOM 672 O O . ALA A 1 98 ? 10.435 -33.051 18.142 1.00 73.38 98 ALA A O 1
ATOM 673 N N . PRO A 1 99 ? 12.461 -33.660 18.910 1.00 72.56 99 PRO A N 1
ATOM 674 C CA . PRO A 1 99 ? 13.034 -32.326 18.764 1.00 72.56 99 PRO A CA 1
ATOM 675 C C . PRO A 1 99 ? 12.962 -31.882 17.292 1.00 72.56 99 PRO A C 1
ATOM 677 O O . PRO A 1 99 ? 13.209 -32.704 16.402 1.00 72.56 99 PRO A O 1
ATOM 680 N N . PRO A 1 100 ? 12.621 -30.610 17.006 1.00 67.81 100 PRO A N 1
ATOM 681 C CA . PRO A 1 100 ? 12.514 -30.133 15.636 1.00 67.81 100 PRO A CA 1
ATOM 682 C C . PRO A 1 100 ? 13.871 -30.294 14.950 1.00 67.81 100 PRO A C 1
ATOM 684 O O . PRO A 1 100 ? 14.876 -29.722 15.372 1.00 67.81 100 PRO A O 1
ATOM 687 N N . THR A 1 101 ? 13.907 -31.101 13.890 1.00 70.38 101 THR A N 1
ATOM 688 C CA . THR A 1 101 ? 15.075 -31.170 13.012 1.00 70.38 101 THR A CA 1
ATOM 689 C C . THR A 1 101 ? 15.181 -29.822 12.314 1.00 70.38 101 THR A C 1
ATOM 691 O O . THR A 1 101 ? 14.266 -29.435 11.585 1.00 70.38 101 THR A O 1
ATOM 694 N N . ALA A 1 102 ? 16.266 -29.089 12.575 1.00 63.12 102 ALA A N 1
ATOM 695 C CA . ALA A 1 102 ? 16.544 -27.812 11.934 1.00 63.12 102 ALA A CA 1
ATOM 696 C C . ALA A 1 102 ? 16.637 -28.027 10.418 1.00 63.12 102 ALA A C 1
ATOM 698 O O . ALA A 1 102 ? 17.654 -28.472 9.893 1.00 63.12 102 ALA A O 1
ATOM 699 N N . THR A 1 103 ? 15.533 -27.761 9.723 1.00 61.25 103 THR A N 1
ATOM 700 C CA . THR A 1 103 ? 15.492 -27.761 8.267 1.00 61.25 103 THR A CA 1
ATOM 701 C C . THR A 1 103 ? 16.080 -26.434 7.829 1.00 61.25 103 THR A C 1
ATOM 703 O O . THR A 1 103 ? 15.484 -25.381 8.048 1.00 61.25 103 THR A O 1
ATOM 706 N N . THR A 1 104 ? 17.280 -26.475 7.263 1.00 55.94 104 THR A N 1
ATOM 707 C CA . THR A 1 104 ? 17.913 -25.318 6.638 1.00 55.94 104 THR A CA 1
ATOM 708 C C . THR A 1 104 ? 17.037 -24.893 5.462 1.00 55.94 104 THR A C 1
ATOM 710 O O . THR A 1 104 ? 17.040 -25.540 4.415 1.00 55.94 104 THR A O 1
ATOM 713 N N . VAL A 1 105 ? 16.224 -23.851 5.649 1.00 57.97 105 VAL A N 1
ATOM 714 C CA . VAL A 1 105 ? 15.414 -23.284 4.566 1.00 57.97 105 VAL A CA 1
ATOM 715 C C . VAL A 1 105 ? 16.392 -22.663 3.563 1.00 57.97 105 VAL A C 1
ATOM 717 O O . VAL A 1 105 ? 17.211 -21.833 3.970 1.00 57.97 105 VAL A O 1
ATOM 720 N N . PRO A 1 106 ? 16.381 -23.078 2.283 1.00 65.25 106 PRO A N 1
ATOM 721 C CA . PRO A 1 106 ? 17.216 -22.444 1.272 1.00 65.25 106 PRO A CA 1
ATOM 722 C C . PRO A 1 106 ? 16.879 -20.946 1.206 1.00 65.25 106 PRO A C 1
ATOM 724 O O . PRO A 1 106 ? 15.716 -20.584 1.396 1.00 65.25 106 PRO A O 1
ATOM 727 N N . PRO A 1 107 ? 17.863 -20.062 0.961 1.00 57.22 107 PRO A N 1
ATOM 728 C CA . PRO A 1 107 ? 17.588 -18.636 0.860 1.00 57.22 107 PRO A CA 1
ATOM 729 C C . PRO A 1 107 ? 16.548 -18.401 -0.238 1.00 57.22 107 PRO A C 1
ATOM 731 O O . PRO A 1 107 ? 16.719 -18.863 -1.369 1.00 57.22 107 PRO A O 1
ATOM 734 N N . THR A 1 108 ? 15.464 -17.701 0.098 1.00 65.06 108 THR A N 1
ATOM 735 C CA . THR A 1 108 ? 14.487 -17.238 -0.890 1.00 65.06 108 THR A CA 1
ATOM 736 C C . THR A 1 108 ? 15.238 -16.396 -1.922 1.00 65.06 108 THR A C 1
ATOM 738 O O . THR A 1 108 ? 15.958 -15.478 -1.519 1.00 65.06 108 THR A O 1
ATOM 741 N N . PRO A 1 109 ? 15.138 -16.697 -3.229 1.00 56.62 109 PRO A N 1
ATOM 742 C CA . PRO A 1 109 ? 15.827 -15.913 -4.243 1.00 56.62 109 PRO A CA 1
ATOM 743 C C . PRO A 1 109 ? 15.405 -14.448 -4.119 1.00 56.62 109 PRO A C 1
ATOM 745 O O . PRO A 1 109 ? 14.213 -14.141 -4.108 1.00 56.62 109 PRO A O 1
ATOM 748 N N . THR A 1 110 ? 16.383 -13.548 -4.015 1.00 64.69 110 THR A N 1
ATOM 749 C CA . THR A 1 110 ? 16.146 -12.106 -4.091 1.00 64.69 110 THR A CA 1
ATOM 750 C C . THR A 1 110 ? 15.447 -11.821 -5.411 1.00 64.69 110 THR A C 1
ATOM 752 O O . THR A 1 110 ? 15.994 -12.119 -6.475 1.00 64.69 110 THR A O 1
ATOM 755 N N . GLN A 1 111 ? 14.228 -11.289 -5.354 1.00 65.06 111 GLN A N 1
ATOM 756 C CA . GLN A 1 111 ? 13.483 -10.952 -6.557 1.00 65.06 111 GLN A CA 1
ATOM 757 C C . GLN A 1 111 ? 14.282 -9.937 -7.381 1.00 65.06 111 GLN A C 1
ATOM 759 O O . GLN A 1 111 ? 14.594 -8.844 -6.912 1.00 65.06 111 GLN A O 1
ATOM 764 N N . ALA A 1 112 ? 14.632 -10.315 -8.608 1.00 80.19 112 ALA A N 1
ATOM 765 C CA . ALA A 1 112 ? 15.223 -9.402 -9.571 1.00 80.19 112 ALA A CA 1
ATOM 766 C C . ALA A 1 112 ? 14.104 -8.544 -10.178 1.00 80.19 112 ALA A C 1
ATOM 768 O O . ALA A 1 112 ? 13.201 -9.086 -10.812 1.00 80.19 112 ALA A O 1
ATOM 769 N N . GLY A 1 113 ? 14.149 -7.225 -9.978 1.00 90.44 113 GLY A N 1
ATOM 770 C CA . GLY A 1 113 ? 13.166 -6.293 -10.539 1.00 90.44 113 GLY A CA 1
ATOM 771 C C . GLY A 1 113 ? 12.723 -5.203 -9.561 1.00 90.44 113 GLY A C 1
ATOM 772 O O . GLY A 1 113 ? 13.273 -5.109 -8.460 1.00 90.44 113 GLY A O 1
ATOM 773 N N . PRO A 1 114 ? 11.761 -4.357 -9.971 1.00 96.88 114 PRO A N 1
ATOM 774 C CA . PRO A 1 114 ? 11.194 -3.345 -9.098 1.00 96.88 114 PRO A CA 1
ATOM 775 C C . PRO A 1 114 ? 10.432 -3.999 -7.941 1.00 96.88 114 PRO A C 1
ATOM 777 O O . PRO A 1 114 ? 9.661 -4.934 -8.153 1.00 96.88 114 PRO A O 1
ATOM 780 N N . SER A 1 115 ? 10.633 -3.502 -6.724 1.00 97.25 115 SER A N 1
ATOM 781 C CA . SER A 1 115 ? 9.928 -3.997 -5.540 1.00 97.25 115 SER A CA 1
ATOM 782 C C . SER A 1 115 ? 9.664 -2.896 -4.520 1.00 97.25 115 SER A C 1
ATOM 784 O O . SER A 1 115 ? 10.313 -1.848 -4.529 1.00 97.25 115 SER A O 1
ATOM 786 N N . VAL A 1 116 ? 8.683 -3.127 -3.653 1.00 98.19 116 VAL A N 1
ATOM 787 C CA . VAL A 1 116 ? 8.325 -2.293 -2.506 1.00 98.19 116 VAL A CA 1
ATOM 788 C C . VAL A 1 116 ? 8.343 -3.145 -1.242 1.00 98.19 116 VAL A C 1
ATOM 790 O O . VAL A 1 116 ? 7.828 -4.257 -1.235 1.00 98.19 116 VAL A O 1
ATOM 793 N N . GLN A 1 117 ? 8.918 -2.638 -0.156 1.00 98.12 117 GLN A N 1
ATOM 794 C CA . GLN A 1 117 ? 8.895 -3.315 1.136 1.00 98.12 117 GLN A CA 1
ATOM 795 C C . GLN A 1 117 ? 8.347 -2.382 2.211 1.00 98.12 117 GLN A C 1
ATOM 797 O O . GLN A 1 117 ? 8.972 -1.373 2.528 1.00 98.12 117 GLN A O 1
ATOM 802 N N . ILE A 1 118 ? 7.205 -2.737 2.802 1.00 9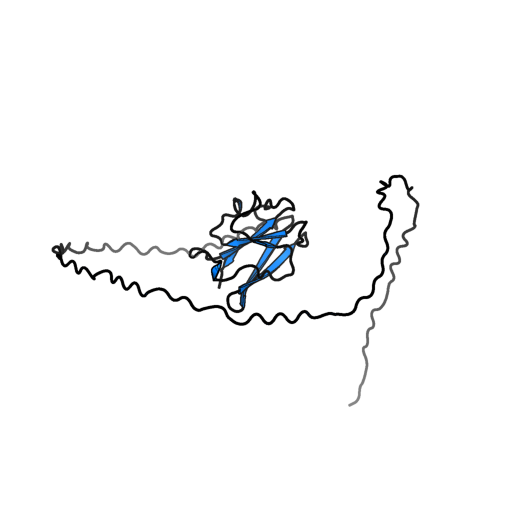8.62 118 ILE A N 1
ATOM 803 C CA . ILE A 1 118 ? 6.706 -2.094 4.020 1.00 98.62 118 ILE A CA 1
ATOM 804 C C . ILE A 1 118 ? 7.647 -2.464 5.168 1.00 98.62 118 ILE A C 1
ATOM 806 O O . ILE A 1 118 ? 7.873 -3.650 5.428 1.00 98.62 118 ILE A O 1
ATOM 810 N N . THR A 1 119 ? 8.180 -1.454 5.854 1.00 98.62 119 THR A N 1
ATOM 811 C CA . THR A 1 119 ? 9.138 -1.607 6.956 1.00 98.62 119 THR A CA 1
ATOM 812 C C . THR A 1 119 ? 8.531 -1.295 8.320 1.00 98.62 119 THR A C 1
ATOM 814 O O . THR A 1 119 ? 8.971 -1.881 9.309 1.00 98.62 119 THR A O 1
ATOM 817 N N . ALA A 1 120 ? 7.510 -0.436 8.387 1.00 98.31 120 ALA A N 1
ATOM 818 C CA . ALA A 1 120 ? 6.734 -0.194 9.599 1.00 98.31 120 ALA A CA 1
ATOM 819 C C . ALA A 1 120 ? 5.328 0.330 9.278 1.00 98.31 120 ALA A C 1
ATOM 821 O O . ALA A 1 120 ? 5.117 1.020 8.282 1.00 98.31 120 ALA A O 1
ATOM 822 N N . ILE A 1 121 ? 4.378 0.040 10.168 1.00 98.69 121 ILE A N 1
ATOM 823 C CA . ILE A 1 121 ? 3.056 0.670 10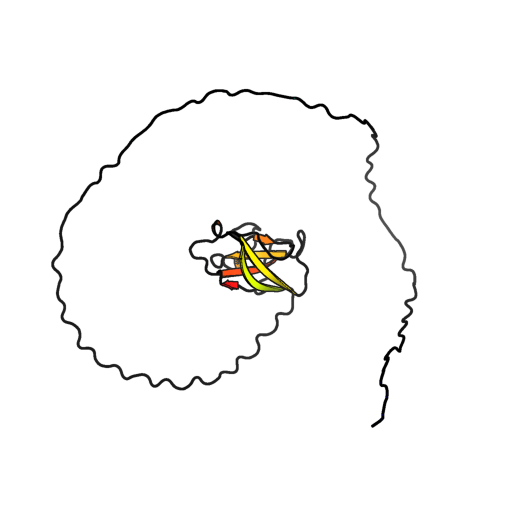.192 1.00 98.69 121 ILE A CA 1
ATOM 824 C C . ILE A 1 121 ? 2.823 1.194 11.603 1.00 98.69 121 ILE A C 1
ATOM 826 O O . ILE A 1 121 ? 2.955 0.455 12.579 1.00 98.69 121 ILE A O 1
ATOM 830 N N . ARG A 1 122 ? 2.458 2.469 11.713 1.00 98.62 122 ARG A N 1
ATOM 831 C CA . ARG A 1 122 ? 2.083 3.112 12.976 1.00 98.62 122 ARG A CA 1
ATOM 832 C C . ARG A 1 122 ? 0.835 3.964 12.798 1.00 98.62 122 ARG A C 1
ATOM 834 O O . ARG A 1 122 ? 0.448 4.274 11.674 1.00 98.62 122 ARG A O 1
ATOM 841 N N . LEU A 1 123 ? 0.220 4.346 13.910 1.00 98.62 123 LEU A N 1
ATOM 842 C CA . LEU A 1 123 ? -0.860 5.326 13.923 1.00 98.62 123 LEU A CA 1
ATOM 843 C C . LEU A 1 123 ? -0.321 6.701 14.312 1.00 98.62 123 LEU A C 1
ATOM 845 O O . LEU A 1 123 ? 0.476 6.823 15.244 1.00 98.62 123 LEU A O 1
ATOM 849 N N . ASP A 1 124 ? -0.789 7.720 13.603 1.00 98.44 124 ASP A N 1
ATOM 850 C CA . ASP A 1 124 ? -0.731 9.118 14.016 1.00 98.44 124 ASP A CA 1
ATOM 851 C C . ASP A 1 124 ? -2.173 9.633 14.108 1.00 98.44 124 ASP A C 1
ATOM 853 O O . ASP A 1 124 ? -2.849 9.849 13.098 1.00 98.44 124 ASP A O 1
ATOM 857 N N . GLY A 1 125 ? -2.707 9.680 15.330 1.00 98.06 125 GLY A N 1
ATOM 858 C CA . GLY A 1 125 ? -4.147 9.803 15.551 1.00 98.06 125 GLY A CA 1
ATOM 859 C C . GLY A 1 125 ? -4.913 8.625 14.933 1.00 98.06 125 GLY A C 1
ATOM 860 O O . GLY A 1 125 ? -4.700 7.473 15.307 1.00 98.06 125 GLY A O 1
ATOM 861 N N . SER A 1 126 ? -5.812 8.916 13.991 1.00 98.19 126 SER A N 1
ATOM 862 C CA . SER A 1 126 ? -6.573 7.914 13.227 1.00 98.19 126 SER A CA 1
ATOM 863 C C . SER A 1 126 ? -5.937 7.548 11.884 1.00 98.19 126 SER A C 1
ATOM 865 O O . SER A 1 126 ? -6.505 6.737 11.158 1.00 98.19 126 SER A O 1
ATOM 867 N N . THR A 1 127 ? -4.806 8.150 11.519 1.00 98.62 127 THR A N 1
ATOM 868 C CA . THR A 1 127 ? -4.168 7.956 10.213 1.00 98.62 127 THR A CA 1
ATOM 869 C C . THR A 1 127 ? -3.096 6.881 10.303 1.00 98.62 127 THR A C 1
ATOM 871 O O . THR A 1 127 ? -2.255 6.902 11.204 1.00 98.62 127 THR A O 1
ATOM 874 N N . TYR A 1 128 ? -3.098 5.945 9.356 1.00 98.75 128 TYR A N 1
ATOM 875 C CA . TYR A 1 128 ? -1.997 5.006 9.190 1.00 98.75 128 TYR A CA 1
ATOM 876 C C . TYR A 1 128 ? -0.810 5.716 8.552 1.00 98.75 128 TYR A C 1
ATOM 878 O O . TYR A 1 128 ? -0.934 6.281 7.472 1.00 98.75 128 TYR A O 1
ATOM 886 N N . ILE A 1 129 ? 0.349 5.641 9.200 1.00 98.69 129 ILE A N 1
ATOM 887 C CA . ILE A 1 129 ? 1.630 6.054 8.633 1.00 98.69 129 ILE A CA 1
ATOM 888 C C . ILE A 1 129 ? 2.414 4.792 8.296 1.00 98.69 129 ILE A C 1
ATOM 890 O O . ILE A 1 129 ? 2.749 4.007 9.189 1.00 98.69 129 ILE A O 1
ATOM 894 N N . VAL A 1 130 ? 2.675 4.593 7.007 1.00 98.75 130 VAL A N 1
ATOM 895 C CA . VAL A 1 130 ? 3.318 3.391 6.476 1.00 98.75 130 VAL A CA 1
ATOM 896 C C . VAL A 1 130 ? 4.681 3.761 5.917 1.00 98.75 130 VAL A C 1
ATOM 898 O O . VAL A 1 130 ? 4.795 4.399 4.866 1.00 98.75 130 VAL A O 1
ATOM 901 N N . ASP A 1 131 ? 5.717 3.345 6.634 1.00 98.75 131 ASP A N 1
ATOM 902 C CA . ASP A 1 131 ? 7.095 3.460 6.188 1.00 98.75 131 ASP A CA 1
ATOM 903 C C . ASP A 1 131 ? 7.400 2.315 5.218 1.00 98.75 131 ASP A C 1
ATOM 905 O O . ASP A 1 131 ? 7.077 1.149 5.472 1.00 98.75 131 ASP A O 1
ATOM 909 N N . TYR A 1 132 ? 8.018 2.646 4.086 1.00 98.69 132 TYR A N 1
ATOM 910 C CA . TYR A 1 132 ? 8.382 1.672 3.066 1.00 98.69 132 TYR A CA 1
ATOM 911 C C . TYR A 1 132 ? 9.651 2.075 2.316 1.00 98.69 132 TYR A C 1
ATOM 913 O O . TYR A 1 132 ? 10.056 3.242 2.281 1.00 98.69 132 TYR A O 1
ATOM 921 N N . THR A 1 133 ? 10.273 1.092 1.677 1.00 98.06 133 THR A N 1
ATOM 922 C CA . THR A 1 133 ? 11.377 1.282 0.735 1.00 98.06 133 THR A CA 1
ATOM 923 C C . THR A 1 133 ? 10.990 0.753 -0.640 1.00 98.06 133 THR A C 1
ATOM 925 O O . THR A 1 133 ? 10.121 -0.108 -0.760 1.00 98.06 133 THR A O 1
ATOM 928 N N . THR A 1 134 ? 11.630 1.272 -1.688 1.00 97.44 134 THR A N 1
ATOM 929 C CA . THR A 1 134 ? 11.539 0.713 -3.041 1.00 97.44 134 THR A CA 1
ATOM 930 C C . THR A 1 134 ? 12.923 0.325 -3.534 1.00 97.44 134 THR A C 1
ATOM 932 O O . THR A 1 134 ? 13.931 0.906 -3.122 1.00 97.44 134 THR A O 1
ATOM 935 N N . VAL A 1 135 ? 12.970 -0.647 -4.436 1.00 96.88 135 VAL A N 1
ATOM 936 C CA . VAL A 1 135 ? 14.175 -1.047 -5.166 1.00 96.88 135 VAL A CA 1
ATOM 937 C C . VAL A 1 135 ? 13.860 -0.992 -6.652 1.00 96.88 135 VAL A C 1
ATOM 939 O O . VAL A 1 135 ? 12.770 -1.374 -7.061 1.00 96.88 135 VAL A O 1
ATOM 942 N N . GLY A 1 136 ? 14.800 -0.512 -7.466 1.00 95.62 136 GLY A N 1
ATOM 943 C CA . GLY A 1 136 ? 14.685 -0.544 -8.928 1.00 95.62 136 GLY A CA 1
ATOM 944 C C . GLY A 1 136 ? 13.767 0.513 -9.551 1.00 95.62 136 GLY A C 1
ATOM 945 O O . GLY A 1 136 ? 13.664 0.549 -10.774 1.00 95.62 136 GLY A O 1
ATOM 946 N N . TYR A 1 137 ? 13.131 1.379 -8.754 1.00 96.81 137 TYR A N 1
ATOM 947 C CA . TYR A 1 137 ? 12.361 2.526 -9.240 1.00 96.81 137 TYR A CA 1
ATOM 948 C C . TYR A 1 137 ? 12.135 3.589 -8.156 1.00 96.81 137 TYR A C 1
ATOM 950 O O . TYR A 1 137 ? 12.246 3.311 -6.958 1.00 96.81 137 TYR A O 1
ATOM 958 N N . THR A 1 138 ? 11.770 4.789 -8.605 1.00 97.56 138 THR A N 1
ATOM 959 C CA . THR A 1 138 ? 11.192 5.851 -7.776 1.00 97.56 138 THR A CA 1
ATOM 960 C C . THR A 1 138 ? 9.711 5.931 -8.100 1.00 97.56 138 THR A C 1
ATOM 962 O O . THR A 1 138 ? 9.353 5.998 -9.276 1.00 97.56 138 THR A O 1
ATOM 965 N N . GLU A 1 139 ? 8.860 5.901 -7.083 1.00 97.75 139 GLU A N 1
ATOM 966 C CA . GLU A 1 139 ? 7.424 6.053 -7.261 1.00 97.75 139 GLU A CA 1
ATOM 967 C C . GLU A 1 139 ? 7.080 7.434 -7.836 1.00 97.75 139 GLU A C 1
ATOM 969 O O . GLU A 1 139 ? 7.604 8.455 -7.389 1.00 97.75 139 GLU A O 1
ATOM 974 N N . SER A 1 140 ? 6.215 7.466 -8.847 1.00 97.50 140 SER A N 1
ATOM 975 C CA . SER A 1 140 ? 5.697 8.699 -9.435 1.00 97.50 140 SER A CA 1
ATOM 976 C C . SER A 1 140 ? 4.369 8.449 -10.140 1.00 97.50 140 SER A C 1
ATOM 978 O O . SER A 1 140 ? 4.127 7.376 -10.692 1.00 97.50 140 SER A O 1
ATOM 980 N N . LEU A 1 141 ? 3.516 9.472 -10.172 1.00 94.31 141 LEU A N 1
ATOM 981 C CA . LEU A 1 141 ? 2.307 9.495 -10.991 1.00 94.31 141 LEU A CA 1
ATOM 982 C C . LEU A 1 141 ? 2.377 10.703 -11.950 1.00 94.31 141 LEU A C 1
ATOM 984 O O . LEU A 1 141 ? 2.478 11.830 -11.465 1.00 94.31 141 LEU A O 1
ATOM 988 N N . PRO A 1 142 ? 2.335 10.504 -13.285 1.00 94.38 142 PRO A N 1
ATOM 989 C CA . PRO A 1 142 ? 2.369 9.211 -13.975 1.00 94.38 142 PRO A CA 1
ATOM 990 C C . PRO A 1 142 ? 3.727 8.499 -13.801 1.00 94.38 142 PRO A C 1
ATOM 992 O O . PRO A 1 142 ? 4.753 9.136 -13.556 1.00 94.38 142 PRO A O 1
ATOM 995 N N . GLY A 1 143 ? 3.736 7.171 -13.930 1.00 96.12 143 GLY A N 1
ATOM 996 C CA . GLY A 1 143 ? 4.936 6.345 -13.757 1.00 96.12 143 GLY A CA 1
ATOM 997 C C . GLY A 1 143 ? 4.669 5.047 -12.997 1.00 96.12 143 GLY A C 1
ATOM 998 O O . GLY A 1 143 ? 3.515 4.672 -12.774 1.00 96.12 143 GLY A O 1
ATOM 999 N N . MET A 1 144 ? 5.744 4.342 -12.628 1.00 97.31 144 MET A N 1
ATOM 1000 C CA . MET A 1 144 ? 5.632 3.235 -11.677 1.00 97.31 144 MET A CA 1
ATOM 1001 C C . MET A 1 144 ? 5.284 3.796 -10.305 1.00 97.31 144 MET A C 1
ATOM 1003 O O . MET A 1 144 ? 5.866 4.782 -9.864 1.00 97.31 144 MET A O 1
ATOM 1007 N N . HIS A 1 145 ? 4.346 3.161 -9.627 1.00 97.69 145 HIS A N 1
ATOM 1008 C CA . HIS A 1 145 ? 3.821 3.626 -8.351 1.00 97.69 145 HIS A CA 1
ATOM 1009 C C . HIS A 1 145 ? 3.442 2.426 -7.486 1.00 97.69 145 HIS A C 1
ATOM 1011 O O . HIS A 1 145 ? 3.655 1.279 -7.874 1.00 97.69 145 HIS A O 1
ATOM 1017 N N . ILE A 1 146 ? 2.930 2.680 -6.287 1.00 98.12 146 ILE A N 1
ATOM 1018 C CA . ILE A 1 146 ? 2.576 1.630 -5.332 1.00 98.12 146 ILE A CA 1
ATOM 1019 C C . ILE A 1 146 ? 1.063 1.572 -5.198 1.00 98.12 146 ILE A C 1
ATOM 1021 O O . ILE A 1 146 ? 0.406 2.606 -5.088 1.00 98.12 146 ILE A O 1
ATOM 1025 N N . HIS A 1 147 ? 0.515 0.364 -5.170 1.00 97.75 147 HIS A N 1
ATOM 1026 C CA . HIS A 1 147 ? -0.845 0.122 -4.715 1.00 97.75 147 HIS A CA 1
ATOM 1027 C C . HIS A 1 147 ? -0.809 -0.345 -3.262 1.00 97.75 147 HIS A C 1
ATOM 1029 O O . HIS A 1 147 ? -0.295 -1.428 -2.977 1.00 97.75 147 HIS A O 1
ATOM 1035 N N . PHE A 1 148 ? -1.359 0.461 -2.352 1.00 98.25 148 PHE A N 1
ATOM 1036 C CA . PHE A 1 148 ? -1.591 0.070 -0.959 1.00 98.25 148 PHE A CA 1
ATOM 1037 C C . PHE A 1 148 ? -3.004 -0.483 -0.802 1.00 98.25 148 PHE A C 1
ATOM 1039 O O . PHE A 1 148 ? -3.951 0.104 -1.313 1.00 98.25 148 PHE A O 1
ATOM 1046 N N . PHE A 1 149 ? -3.169 -1.592 -0.089 1.00 98.06 149 PHE A N 1
ATOM 1047 C CA . PHE A 1 149 ? -4.478 -2.217 0.115 1.00 98.06 149 PHE A CA 1
ATOM 1048 C C . PHE A 1 149 ? -4.528 -3.019 1.410 1.00 98.06 149 PHE A C 1
ATOM 1050 O O . PHE A 1 149 ? -3.504 -3.438 1.944 1.00 98.06 149 PHE A O 1
ATOM 1057 N N . PHE A 1 150 ? -5.729 -3.255 1.925 1.00 98.31 150 PHE A N 1
ATOM 1058 C CA . PHE A 1 150 ? -5.930 -4.160 3.054 1.00 98.31 150 PHE A CA 1
ATOM 1059 C C . PHE A 1 150 ? -5.952 -5.616 2.589 1.00 98.31 150 PHE A C 1
ATOM 1061 O O . PHE A 1 150 ? -6.419 -5.911 1.492 1.00 98.31 150 PHE A O 1
ATOM 1068 N N . ASN A 1 151 ? -5.538 -6.553 3.443 1.00 97.75 151 ASN A N 1
ATOM 1069 C CA . ASN A 1 151 ? -5.510 -7.986 3.112 1.00 97.75 151 ASN A CA 1
ATOM 1070 C C . ASN A 1 151 ? -6.888 -8.646 2.900 1.00 97.75 151 ASN A C 1
ATOM 1072 O O . ASN A 1 151 ? -6.960 -9.844 2.635 1.00 97.75 151 ASN A O 1
ATOM 1076 N N . THR A 1 152 ? -7.982 -7.888 2.995 1.00 96.69 152 THR A N 1
ATOM 1077 C CA . THR A 1 152 ? -9.304 -8.298 2.494 1.00 96.69 152 THR A CA 1
ATOM 1078 C C . THR A 1 152 ? -9.419 -8.204 0.969 1.00 96.69 152 THR A C 1
ATOM 1080 O O . THR A 1 152 ? -10.398 -8.681 0.407 1.00 96.69 152 THR A O 1
ATOM 1083 N N . VAL A 1 153 ? -8.445 -7.576 0.306 1.00 95.12 153 VAL A N 1
ATOM 1084 C CA . VAL A 1 153 ? -8.297 -7.498 -1.150 1.00 95.12 153 VAL A CA 1
ATOM 1085 C C . VAL A 1 153 ? -7.189 -8.465 -1.550 1.00 95.12 153 VAL A C 1
ATOM 1087 O O . VAL A 1 153 ? -6.094 -8.418 -0.983 1.00 95.12 153 VAL A O 1
ATOM 1090 N N . SER A 1 154 ? -7.453 -9.364 -2.502 1.00 92.81 154 SER A N 1
ATOM 1091 C CA . SER A 1 154 ? -6.396 -10.255 -2.982 1.00 92.81 154 SER A CA 1
ATOM 1092 C C . SER A 1 154 ? -5.368 -9.482 -3.828 1.00 92.81 154 SER A C 1
ATOM 1094 O O . SER A 1 154 ? -5.734 -8.513 -4.496 1.00 92.81 154 SER A O 1
ATOM 1096 N N . PRO A 1 155 ? -4.092 -9.909 -3.862 1.00 91.75 155 PRO A N 1
ATOM 1097 C CA . PRO A 1 155 ? -3.061 -9.293 -4.701 1.00 91.75 155 PRO A CA 1
ATOM 1098 C C . PRO A 1 155 ? -3.449 -9.144 -6.178 1.00 91.75 155 PRO A C 1
ATOM 1100 O O . PRO A 1 155 ? -3.152 -8.125 -6.791 1.00 91.75 155 PRO A O 1
ATOM 1103 N N . ASP A 1 156 ? -4.140 -10.132 -6.752 1.00 89.44 156 ASP A N 1
ATOM 1104 C CA . ASP A 1 156 ? -4.599 -10.095 -8.150 1.00 89.44 156 ASP A CA 1
ATOM 1105 C C . ASP A 1 156 ? -5.731 -9.090 -8.379 1.00 89.44 156 ASP A C 1
ATOM 1107 O O . ASP A 1 156 ? -5.904 -8.593 -9.489 1.00 89.44 156 ASP A O 1
ATOM 1111 N N . GLN A 1 157 ? -6.496 -8.785 -7.328 1.00 90.56 157 GLN A N 1
ATOM 1112 C CA . GLN A 1 157 ? -7.546 -7.776 -7.364 1.00 90.56 157 GLN A CA 1
ATOM 1113 C C . GLN A 1 157 ? -7.023 -6.380 -7.089 1.00 90.56 157 GLN A C 1
ATOM 1115 O O . GLN A 1 157 ? -7.724 -5.442 -7.419 1.00 90.56 157 GLN A O 1
ATOM 1120 N N . ALA A 1 158 ? -5.830 -6.211 -6.523 1.00 88.94 158 ALA A N 1
ATOM 1121 C CA . ALA A 1 158 ? -5.265 -4.905 -6.208 1.00 88.94 158 ALA A CA 1
ATOM 1122 C C . ALA A 1 158 ? -4.755 -4.153 -7.456 1.00 88.94 158 ALA A C 1
ATOM 1124 O O . ALA A 1 158 ? -3.786 -3.421 -7.354 1.00 88.94 158 ALA A O 1
ATOM 1125 N N . GLY A 1 159 ? -5.371 -4.330 -8.629 1.00 82.81 159 GLY A N 1
ATOM 1126 C CA . GLY A 1 159 ? -5.021 -3.734 -9.925 1.00 82.81 159 GLY A CA 1
ATOM 1127 C C . GLY A 1 159 ? -6.226 -3.752 -10.881 1.00 82.81 159 GLY A C 1
ATOM 1128 O O . GLY A 1 159 ? -7.335 -3.994 -10.431 1.00 82.81 159 GLY A O 1
ATOM 1129 N N . VAL A 1 160 ? -6.031 -3.440 -12.174 1.00 78.50 160 VAL A N 1
ATOM 1130 C CA . VAL A 1 160 ? -7.018 -3.483 -13.300 1.00 78.50 160 VAL A CA 1
ATOM 1131 C C . VAL A 1 160 ? -8.437 -4.008 -12.947 1.00 78.50 160 VAL A C 1
ATOM 1133 O O . VAL A 1 160 ? -8.573 -5.172 -12.570 1.00 78.50 160 VAL A O 1
ATOM 1136 N N . PRO A 1 161 ? -9.516 -3.217 -13.160 1.00 63.94 161 PRO A N 1
ATOM 1137 C CA . PRO A 1 161 ? -9.626 -2.115 -14.124 1.00 63.94 161 PRO A CA 1
ATOM 1138 C C . PRO A 1 161 ? -9.329 -0.720 -13.545 1.00 63.94 161 PRO A C 1
ATOM 1140 O O . PRO A 1 161 ? -10.075 0.225 -13.773 1.00 63.94 161 PRO A O 1
ATOM 1143 N N . GLY A 1 162 ? -8.225 -0.571 -12.805 1.00 65.56 162 GLY A N 1
ATOM 1144 C CA . GLY A 1 162 ? -7.676 0.733 -12.419 1.00 65.56 162 GLY A CA 1
ATOM 1145 C C . GLY A 1 162 ? -8.475 1.435 -11.325 1.00 65.56 162 GLY A C 1
ATOM 1146 O O . GLY A 1 162 ? -8.224 2.601 -11.034 1.00 65.56 162 GLY A O 1
ATOM 1147 N N . SER A 1 163 ? -9.445 0.742 -10.728 1.00 74.62 163 SER A N 1
ATOM 1148 C CA . SER A 1 163 ? -10.274 1.226 -9.631 1.00 74.62 163 SER A CA 1
ATOM 1149 C C . SER A 1 163 ? -10.698 0.061 -8.748 1.00 74.62 163 SER A C 1
ATOM 1151 O O . SER A 1 163 ? -11.152 -0.968 -9.250 1.00 74.62 163 SER A O 1
ATOM 1153 N N . GLY A 1 164 ? -10.607 0.254 -7.438 1.00 82.75 164 GLY A N 1
ATOM 1154 C CA . GLY A 1 164 ? -11.145 -0.654 -6.436 1.00 82.75 164 GLY A CA 1
ATOM 1155 C C . GLY A 1 164 ? -10.625 -0.302 -5.042 1.00 82.75 164 GLY A C 1
ATOM 1156 O O . GLY A 1 164 ? -10.164 0.821 -4.845 1.00 82.75 164 GLY A O 1
ATOM 1157 N N . PRO A 1 165 ? -10.742 -1.204 -4.054 1.00 88.94 165 PRO A N 1
ATOM 1158 C CA . PRO A 1 165 ? -10.420 -0.932 -2.649 1.00 88.94 165 PRO A CA 1
ATOM 1159 C C . PRO A 1 165 ? -8.904 -0.864 -2.349 1.00 88.94 165 PRO A C 1
ATOM 1161 O O . PRO A 1 165 ? -8.438 -1.406 -1.349 1.00 88.94 165 PRO A O 1
ATOM 1164 N N . TRP A 1 166 ? -8.129 -0.206 -3.212 1.00 92.56 166 TRP A N 1
ATOM 1165 C CA . TRP A 1 166 ? -6.696 0.055 -3.071 1.00 92.56 166 TRP A CA 1
ATOM 1166 C C . TRP A 1 166 ? -6.386 1.524 -3.377 1.00 92.56 166 TRP A C 1
ATOM 1168 O O . TRP A 1 166 ? -7.132 2.204 -4.080 1.00 92.56 166 TRP A O 1
ATOM 1178 N N . TYR A 1 167 ? -5.274 2.016 -2.844 1.00 95.75 167 TYR A N 1
ATOM 1179 C CA . TYR A 1 167 ? -4.824 3.396 -2.970 1.00 95.75 167 TYR A CA 1
ATOM 1180 C C . TYR A 1 167 ? -3.624 3.484 -3.916 1.00 95.75 167 TYR A C 1
ATOM 1182 O O . TYR A 1 167 ? -2.646 2.759 -3.732 1.00 95.75 167 TYR A O 1
ATOM 1190 N N . LEU A 1 168 ? -3.674 4.390 -4.897 1.00 95.94 168 LEU A N 1
ATOM 1191 C CA . LEU A 1 168 ? -2.568 4.666 -5.819 1.00 95.94 168 LEU A CA 1
ATOM 1192 C C . LEU A 1 168 ? -1.619 5.683 -5.187 1.00 95.94 168 LEU A C 1
ATOM 1194 O O . LEU A 1 168 ? -2.030 6.792 -4.849 1.00 95.94 168 LEU A O 1
ATOM 1198 N N . TRP A 1 169 ? -0.347 5.326 -5.047 1.00 97.56 169 TRP A N 1
ATOM 1199 C CA . TRP A 1 169 ? 0.629 6.155 -4.352 1.00 97.56 169 TRP A CA 1
ATOM 1200 C C . TRP A 1 169 ? 1.888 6.398 -5.178 1.00 97.56 169 TRP A C 1
ATOM 1202 O O . TRP A 1 169 ? 2.696 5.494 -5.391 1.00 97.56 169 TRP A O 1
ATOM 1212 N N . GLY A 1 170 ? 2.065 7.647 -5.611 1.00 97.44 170 GLY A N 1
ATOM 1213 C CA . GLY A 1 170 ? 3.249 8.137 -6.322 1.00 97.44 170 GLY A CA 1
ATOM 1214 C C . GLY A 1 170 ? 4.228 8.917 -5.439 1.00 97.44 170 GLY A C 1
ATOM 1215 O O . GLY A 1 170 ? 5.028 9.678 -5.970 1.00 97.44 170 GLY A O 1
ATOM 1216 N N . GLY A 1 171 ? 4.136 8.780 -4.112 1.00 96.00 171 GLY A N 1
ATOM 1217 C CA . GLY A 1 171 ? 4.921 9.559 -3.154 1.00 96.00 171 GLY A CA 1
ATOM 1218 C C . GLY A 1 171 ? 4.257 10.882 -2.731 1.00 96.00 171 GLY A C 1
ATOM 1219 O O . GLY A 1 171 ? 3.203 11.245 -3.259 1.00 96.00 171 GLY A O 1
ATOM 1220 N N . PRO A 1 172 ? 4.870 11.625 -1.786 1.00 97.00 172 PRO A N 1
ATOM 1221 C CA . PRO A 1 172 ? 6.148 11.333 -1.120 1.00 97.00 172 PRO A CA 1
ATOM 1222 C C . PRO A 1 172 ? 6.057 10.195 -0.085 1.00 97.00 172 PRO A C 1
ATOM 1224 O O . PRO A 1 172 ? 4.994 9.651 0.169 1.00 97.00 172 PRO A O 1
ATOM 1227 N N . ARG A 1 173 ? 7.186 9.806 0.516 1.00 97.81 173 ARG A N 1
ATOM 1228 C CA . ARG A 1 173 ? 7.222 8.879 1.665 1.00 97.81 173 ARG A CA 1
ATOM 1229 C C . ARG A 1 173 ? 7.066 9.657 2.976 1.00 97.81 173 ARG A C 1
ATOM 1231 O O . 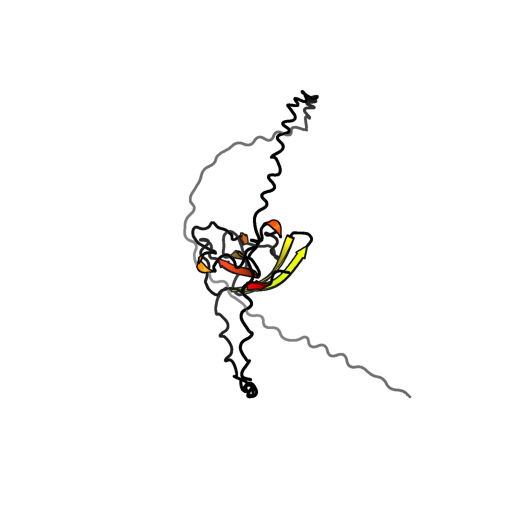ARG A 1 173 ? 7.628 10.752 3.059 1.00 97.81 173 ARG A O 1
ATOM 1238 N N . PRO A 1 174 ? 6.426 9.099 4.019 1.00 98.25 174 PRO A N 1
ATOM 1239 C CA . PRO A 1 174 ? 5.732 7.803 4.076 1.00 98.25 174 PRO A CA 1
ATOM 1240 C C . PRO A 1 174 ? 4.346 7.844 3.413 1.00 98.25 174 PRO A C 1
ATOM 1242 O O . PRO A 1 174 ? 3.840 8.917 3.101 1.00 98.25 174 PRO A O 1
ATOM 1245 N N . PHE A 1 175 ? 3.710 6.682 3.241 1.00 98.69 175 PHE A N 1
ATOM 1246 C CA . PHE A 1 175 ? 2.301 6.632 2.841 1.00 98.69 175 PHE A CA 1
ATOM 1247 C C . PHE A 1 175 ? 1.396 6.990 4.025 1.00 98.69 175 PHE A C 1
ATOM 1249 O O . PHE A 1 175 ? 1.596 6.496 5.137 1.00 98.69 175 PHE A O 1
ATOM 1256 N N . ASN A 1 176 ? 0.394 7.833 3.773 1.00 98.38 176 ASN A N 1
ATOM 1257 C CA . ASN A 1 176 ? -0.579 8.298 4.765 1.00 98.38 176 ASN A CA 1
ATOM 1258 C C . ASN A 1 176 ? -2.019 8.383 4.218 1.00 98.38 176 ASN A C 1
ATOM 1260 O O . ASN A 1 176 ? -2.828 9.163 4.717 1.00 98.38 176 ASN A O 1
ATOM 1264 N N . GLY A 1 177 ? -2.339 7.606 3.177 1.00 97.56 177 GLY A N 1
ATOM 1265 C CA . GLY A 1 177 ? -3.619 7.692 2.464 1.00 97.56 177 GLY A CA 1
ATOM 1266 C C . GLY A 1 177 ? -4.797 6.962 3.120 1.00 97.56 177 GLY A C 1
ATOM 1267 O O . GLY A 1 177 ? -5.928 7.164 2.689 1.00 97.56 177 GLY A O 1
ATOM 1268 N N . TYR A 1 178 ? -4.558 6.130 4.141 1.00 98.31 178 TYR A N 1
ATOM 1269 C CA . TYR A 1 178 ? -5.608 5.399 4.860 1.00 98.31 178 TYR A CA 1
ATOM 1270 C C . TYR A 1 178 ? -5.747 5.845 6.313 1.00 98.31 178 TYR A C 1
ATOM 1272 O O . TYR A 1 178 ? -4.767 6.109 7.011 1.00 98.31 178 TYR A O 1
ATOM 1280 N N . THR A 1 179 ? -6.980 5.804 6.797 1.00 98.38 179 THR A N 1
ATOM 1281 C CA . THR A 1 179 ? -7.355 5.970 8.198 1.00 98.38 179 THR A CA 1
ATOM 1282 C C . THR A 1 179 ? -7.899 4.667 8.784 1.00 98.38 179 THR A C 1
ATOM 1284 O O . THR A 1 179 ? -8.200 3.707 8.072 1.00 98.38 179 THR A O 1
ATOM 1287 N N . THR A 1 180 ? -8.072 4.622 10.104 1.00 98.06 180 THR A N 1
ATOM 1288 C CA . THR A 1 180 ? -8.727 3.502 10.794 1.00 98.06 180 THR A CA 1
ATOM 1289 C C . THR A 1 180 ? -10.187 3.309 10.380 1.00 98.06 180 THR A C 1
ATOM 1291 O O . THR A 1 180 ? -10.690 2.197 10.506 1.00 98.06 180 THR A O 1
ATOM 1294 N N . ALA A 1 181 ? -10.858 4.345 9.862 1.00 98.06 181 ALA A N 1
ATOM 1295 C CA . ALA A 1 181 ? -12.221 4.242 9.340 1.00 98.06 181 ALA A CA 1
ATOM 1296 C C . ALA A 1 181 ? -12.279 3.533 7.977 1.00 98.06 181 ALA A C 1
ATOM 1298 O O . ALA A 1 181 ? -13.283 2.900 7.660 1.00 98.06 181 ALA A O 1
ATOM 1299 N N . ASP A 1 182 ? -11.194 3.590 7.199 1.00 97.62 182 ASP A N 1
ATOM 1300 C CA . ASP A 1 182 ? -11.095 2.916 5.900 1.00 97.62 182 ASP A CA 1
ATOM 1301 C C . ASP A 1 182 ? -10.824 1.414 6.040 1.00 97.62 182 ASP A C 1
ATOM 1303 O O . ASP A 1 182 ? -11.025 0.659 5.090 1.00 97.62 182 ASP A O 1
ATOM 1307 N N . ARG A 1 183 ? -10.356 0.970 7.217 1.00 97.69 183 ARG A N 1
ATOM 1308 C CA . ARG A 1 183 ? -10.016 -0.428 7.502 1.00 97.69 183 ARG A CA 1
ATOM 1309 C C . ARG A 1 183 ? -11.283 -1.293 7.499 1.00 97.69 183 ARG A C 1
ATOM 1311 O O . ARG A 1 183 ? -12.110 -1.166 8.404 1.00 97.69 183 ARG A O 1
ATOM 1318 N N . PRO A 1 184 ? -11.408 -2.267 6.580 1.00 97.50 184 PRO A N 1
ATOM 1319 C CA . PRO A 1 184 ? -12.467 -3.264 6.661 1.00 97.50 184 PRO A CA 1
ATOM 1320 C C . PRO A 1 184 ? -12.353 -4.056 7.968 1.00 97.50 184 PRO A C 1
ATOM 1322 O O . PRO A 1 184 ? -11.250 -4.408 8.379 1.00 97.50 184 PRO A O 1
ATOM 1325 N N . GLY A 1 185 ? -13.474 -4.401 8.608 1.00 96.88 185 GLY A N 1
ATOM 1326 C CA . GLY A 1 185 ? -13.456 -5.043 9.935 1.00 96.88 185 GLY A CA 1
ATOM 1327 C C . GLY A 1 185 ? -12.664 -6.360 10.008 1.00 96.88 185 GLY A C 1
ATOM 1328 O O . GLY A 1 185 ? -12.135 -6.701 11.061 1.00 96.88 185 GLY A O 1
ATOM 1329 N N . ALA A 1 186 ? -12.534 -7.073 8.884 1.00 96.38 186 ALA A N 1
ATOM 1330 C CA . ALA A 1 186 ? -11.751 -8.306 8.778 1.00 96.38 186 ALA A CA 1
ATOM 1331 C C . ALA A 1 186 ? -10.267 -8.084 8.421 1.00 96.38 186 ALA A C 1
ATOM 1333 O O . ALA A 1 186 ? -9.494 -9.041 8.411 1.00 96.38 186 ALA A O 1
ATOM 1334 N N . ALA A 1 187 ? -9.853 -6.853 8.110 1.00 98.19 187 ALA A N 1
ATOM 1335 C CA . ALA A 1 187 ? -8.479 -6.562 7.734 1.00 98.19 187 ALA A CA 1
ATOM 1336 C C . ALA A 1 187 ? -7.559 -6.647 8.951 1.00 98.19 187 ALA A C 1
ATOM 1338 O O . ALA A 1 187 ? -7.783 -6.002 9.977 1.00 98.19 187 ALA A O 1
ATOM 1339 N N . THR A 1 188 ? -6.491 -7.421 8.825 1.00 98.56 188 THR A N 1
ATOM 1340 C CA . THR A 1 188 ? -5.454 -7.598 9.853 1.00 98.56 188 THR A CA 1
ATOM 1341 C C . THR A 1 188 ? -4.092 -7.095 9.392 1.00 98.56 188 THR A C 1
ATOM 1343 O O . THR A 1 188 ? -3.196 -6.909 10.213 1.00 98.56 188 THR A O 1
ATOM 1346 N N . GLN A 1 189 ? -3.935 -6.843 8.091 1.00 98.69 189 GLN A N 1
ATOM 1347 C CA . GLN A 1 189 ? -2.682 -6.422 7.479 1.00 98.69 189 GLN A CA 1
ATOM 1348 C C . GLN A 1 189 ? -2.934 -5.359 6.409 1.00 98.69 189 GLN A C 1
ATOM 1350 O O . GLN A 1 189 ? -3.993 -5.341 5.774 1.00 98.69 189 GLN A O 1
ATOM 1355 N N . MET A 1 190 ? -1.933 -4.511 6.183 1.00 98.69 190 MET A N 1
ATOM 1356 C CA . MET A 1 190 ? -1.827 -3.691 4.979 1.00 98.69 190 MET A CA 1
ATOM 1357 C C . MET A 1 190 ? -0.747 -4.273 4.076 1.00 98.69 190 MET A C 1
ATOM 1359 O O . MET A 1 190 ? 0.299 -4.707 4.554 1.00 98.69 190 MET A O 1
ATOM 1363 N N . CYS A 1 191 ? -1.014 -4.285 2.781 1.00 98.56 191 CYS A N 1
ATOM 1364 C CA . CYS A 1 191 ? -0.175 -4.838 1.737 1.00 98.56 191 CYS A CA 1
ATOM 1365 C C . CYS A 1 191 ? 0.209 -3.748 0.738 1.00 98.56 191 CYS A C 1
ATOM 1367 O O . CYS A 1 191 ? -0.531 -2.779 0.550 1.00 98.56 191 CYS A O 1
ATOM 1369 N N . ALA A 1 192 ? 1.360 -3.927 0.098 1.00 98.44 192 ALA A N 1
ATOM 1370 C CA . ALA A 1 192 ? 1.835 -3.071 -0.977 1.00 98.44 192 ALA A CA 1
ATOM 1371 C C . ALA A 1 192 ? 2.299 -3.915 -2.166 1.00 98.44 192 ALA A C 1
ATOM 1373 O O . ALA A 1 192 ? 2.954 -4.943 -1.982 1.00 98.44 192 ALA A O 1
ATOM 1374 N N . LEU A 1 193 ? 1.988 -3.461 -3.378 1.00 97.88 193 LEU A N 1
ATOM 1375 C CA . LEU A 1 193 ? 2.517 -4.002 -4.631 1.00 97.88 193 LEU A CA 1
ATOM 1376 C C . LEU A 1 193 ? 2.975 -2.865 -5.537 1.00 97.88 193 LEU A C 1
ATOM 1378 O O . LEU A 1 193 ? 2.393 -1.781 -5.518 1.00 97.88 193 LEU A O 1
ATOM 1382 N N . VAL A 1 194 ? 3.996 -3.124 -6.351 1.00 97.56 194 VAL A N 1
ATOM 1383 C CA . VAL A 1 194 ? 4.389 -2.204 -7.422 1.00 97.56 194 VAL A CA 1
ATOM 1384 C C . VAL A 1 194 ? 3.356 -2.282 -8.542 1.00 97.56 194 VAL A C 1
ATOM 1386 O O . VAL A 1 194 ? 2.928 -3.373 -8.924 1.00 97.56 194 VAL A O 1
ATOM 1389 N N . ALA A 1 195 ? 2.984 -1.129 -9.083 1.00 9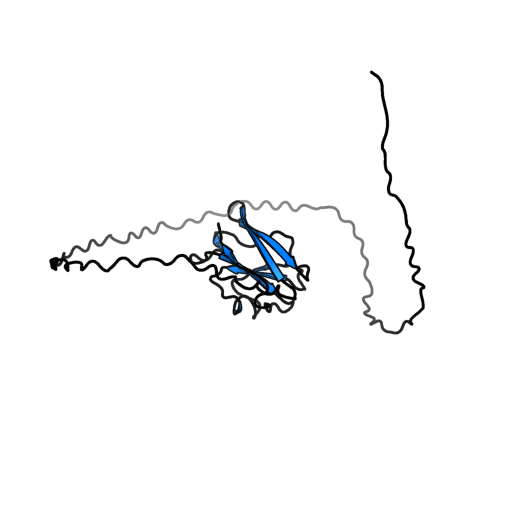6.25 195 ALA A N 1
ATOM 1390 C CA . ALA A 1 195 ? 2.097 -0.988 -10.222 1.00 96.25 195 ALA A CA 1
ATOM 1391 C C . ALA A 1 195 ? 2.794 -0.274 -11.387 1.00 96.25 195 ALA A C 1
ATOM 1393 O O . ALA A 1 195 ? 3.589 0.654 -11.208 1.00 96.25 195 ALA A O 1
ATOM 1394 N N . ASN A 1 196 ? 2.480 -0.729 -12.594 1.00 95.56 196 ASN A N 1
ATOM 1395 C CA . ASN A 1 196 ? 2.871 -0.104 -13.850 1.00 95.56 196 ASN A CA 1
ATOM 1396 C C . ASN A 1 196 ? 2.056 1.182 -14.096 1.00 95.56 196 ASN A C 1
ATOM 1398 O O . ASN A 1 196 ? 0.996 1.361 -13.495 1.00 95.56 196 ASN A O 1
ATOM 1402 N N . PRO A 1 197 ? 2.474 2.057 -15.033 1.00 94.88 197 PRO A N 1
ATOM 1403 C CA . PRO A 1 197 ? 1.712 3.261 -15.385 1.00 94.88 197 PRO A CA 1
ATOM 1404 C C . PRO A 1 197 ? 0.263 3.009 -15.838 1.00 94.88 197 PRO A C 1
ATOM 1406 O O . PRO A 1 197 ? -0.558 3.915 -15.757 1.00 94.88 197 PRO A O 1
ATOM 1409 N N . ASP A 1 198 ? -0.061 1.800 -16.306 1.00 92.62 198 ASP A N 1
ATOM 1410 C CA . ASP A 1 198 ? -1.414 1.372 -16.696 1.00 92.62 198 ASP A CA 1
ATOM 1411 C C . ASP A 1 198 ? -2.258 0.827 -15.519 1.00 92.62 198 ASP A C 1
ATOM 1413 O O . ASP A 1 198 ? -3.325 0.251 -15.731 1.00 92.62 198 ASP A O 1
ATOM 1417 N N . HIS A 1 199 ? -1.779 0.999 -14.281 1.00 93.00 199 HIS A N 1
ATOM 1418 C CA . HIS A 1 199 ? -2.386 0.534 -13.026 1.00 93.00 199 HIS A CA 1
ATOM 1419 C C . HIS A 1 199 ? -2.493 -1.001 -12.909 1.00 93.00 199 HIS A C 1
ATOM 1421 O O . HIS A 1 199 ? -3.197 -1.522 -12.035 1.00 93.00 199 HIS A O 1
ATOM 1427 N N . SER A 1 200 ? -1.807 -1.756 -13.774 1.00 93.00 200 SER A N 1
ATOM 1428 C CA . SER A 1 200 ? -1.590 -3.187 -13.561 1.00 93.00 200 SER A CA 1
ATOM 1429 C C . SER A 1 200 ? -0.563 -3.398 -12.448 1.00 93.00 200 SER A C 1
ATOM 1431 O O . SER A 1 200 ? 0.468 -2.727 -12.412 1.00 93.00 200 SER A O 1
ATOM 1433 N N . VAL A 1 201 ? -0.838 -4.322 -11.524 1.00 95.06 201 VAL A N 1
ATOM 1434 C CA . VAL A 1 201 ? 0.127 -4.693 -10.478 1.00 95.06 201 VAL A CA 1
ATOM 1435 C C . VAL A 1 201 ? 1.101 -5.746 -10.975 1.00 95.06 201 VAL A C 1
ATOM 1437 O O . VAL A 1 201 ? 0.746 -6.652 -11.729 1.00 95.06 201 VAL A O 1
ATOM 1440 N N . ILE A 1 202 ? 2.337 -5.652 -10.499 1.00 95.12 202 ILE A N 1
ATOM 1441 C CA . ILE A 1 202 ? 3.380 -6.636 -10.747 1.00 95.12 202 ILE A CA 1
ATOM 1442 C C . ILE A 1 202 ? 3.374 -7.620 -9.576 1.00 95.12 202 ILE A C 1
ATOM 1444 O O . ILE A 1 202 ? 3.736 -7.272 -8.449 1.00 95.12 202 ILE A O 1
ATOM 1448 N N . GLN A 1 203 ? 2.946 -8.856 -9.822 1.00 94.62 203 GLN A N 1
ATOM 1449 C CA . GLN A 1 203 ? 2.775 -9.836 -8.751 1.00 94.62 203 GLN A CA 1
ATOM 1450 C C . GLN A 1 203 ? 4.085 -10.174 -8.032 1.00 94.62 203 GLN A C 1
ATOM 1452 O O . GLN A 1 203 ? 5.158 -10.254 -8.630 1.00 94.62 203 GLN A O 1
ATOM 1457 N N . GLY A 1 204 ? 3.975 -10.383 -6.720 1.00 94.25 204 GLY A N 1
ATOM 1458 C CA . GLY A 1 204 ? 5.097 -10.745 -5.856 1.00 94.25 204 GLY A CA 1
ATOM 1459 C C . GLY A 1 204 ? 6.103 -9.622 -5.596 1.00 94.25 204 GLY A C 1
ATOM 1460 O O . GLY A 1 204 ? 7.150 -9.909 -5.030 1.00 94.25 204 GLY A O 1
ATOM 1461 N N . THR A 1 205 ? 5.832 -8.377 -6.002 1.00 96.75 205 THR A N 1
ATOM 1462 C CA . THR A 1 205 ? 6.769 -7.242 -5.852 1.00 96.75 205 THR A CA 1
ATOM 1463 C C . THR A 1 205 ? 6.679 -6.503 -4.526 1.00 96.75 205 THR A C 1
ATOM 1465 O O . THR A 1 205 ? 7.337 -5.480 -4.350 1.00 96.75 205 THR A O 1
ATOM 1468 N N . GLY A 1 206 ? 5.902 -7.008 -3.573 1.00 96.75 206 GLY A N 1
ATOM 1469 C CA . GLY A 1 206 ? 5.884 -6.443 -2.235 1.00 96.75 206 GLY A CA 1
ATOM 1470 C C . GLY A 1 206 ? 5.419 -7.402 -1.159 1.00 96.75 206 GLY A C 1
ATOM 1471 O O . GLY A 1 206 ? 5.456 -8.621 -1.332 1.00 96.75 206 GLY A O 1
ATOM 1472 N N . ASN A 1 207 ? 5.044 -6.849 -0.010 1.00 97.94 207 ASN A N 1
ATOM 1473 C CA . ASN A 1 207 ? 4.694 -7.611 1.181 1.00 97.94 207 ASN A CA 1
ATOM 1474 C C . ASN A 1 207 ? 3.477 -7.027 1.900 1.00 97.94 207 ASN A C 1
ATOM 1476 O O . ASN A 1 207 ? 3.079 -5.884 1.680 1.00 97.94 207 ASN A O 1
ATOM 1480 N N . CYS A 1 208 ? 2.936 -7.830 2.813 1.00 98.44 208 CYS A N 1
ATOM 1481 C CA . CYS A 1 208 ? 1.969 -7.392 3.807 1.00 98.44 208 CYS A CA 1
ATOM 1482 C C . CYS A 1 208 ? 2.642 -7.247 5.174 1.00 98.44 208 CYS A C 1
ATOM 1484 O O . CYS A 1 208 ? 3.573 -7.988 5.505 1.00 98.44 208 CYS A O 1
ATOM 1486 N N . MET A 1 209 ? 2.156 -6.308 5.977 1.00 98.62 209 MET A N 1
ATOM 1487 C CA . MET A 1 209 ? 2.561 -6.106 7.363 1.00 98.62 209 MET A CA 1
ATOM 1488 C C . MET A 1 209 ? 1.322 -5.967 8.248 1.00 98.62 209 MET A C 1
ATOM 1490 O O . MET A 1 209 ? 0.307 -5.410 7.830 1.00 98.62 209 MET A O 1
ATOM 1494 N N . ASN A 1 210 ? 1.398 -6.506 9.466 1.00 98.69 210 ASN A N 1
ATOM 1495 C CA . ASN A 1 210 ? 0.305 -6.429 10.432 1.00 98.69 210 ASN A CA 1
ATOM 1496 C C . ASN A 1 210 ? -0.015 -4.972 10.772 1.00 98.69 210 ASN A C 1
ATOM 1498 O O . ASN A 1 210 ? 0.888 -4.160 10.970 1.00 98.69 210 ASN A O 1
ATOM 1502 N N . LEU A 1 211 ? -1.308 -4.670 10.852 1.00 98.31 211 LEU A N 1
ATOM 1503 C CA . LEU A 1 211 ? -1.789 -3.390 11.358 1.00 98.31 211 LEU A CA 1
ATOM 1504 C C . LEU A 1 211 ? -1.611 -3.332 12.887 1.00 98.31 211 LEU A C 1
ATOM 1506 O O . LEU A 1 211 ? -1.727 -4.380 13.531 1.00 98.31 211 LEU A O 1
ATOM 1510 N N . PRO A 1 212 ? -1.358 -2.141 13.461 1.00 96.31 212 PRO A N 1
ATOM 1511 C CA . PRO A 1 212 ? -1.411 -1.933 14.906 1.00 96.31 212 PRO A CA 1
ATOM 1512 C C . PRO A 1 212 ? -2.825 -2.123 15.481 1.00 96.31 212 PRO A C 1
ATOM 1514 O O . PRO A 1 212 ? -3.827 -2.065 14.715 1.00 96.31 212 PRO A O 1
#